Protein AF-A0A822B013-F1 (afdb_monomer_lite)

Secondary structure (DSSP, 8-state):
------------S-S-TTEEEEEEEE-SSEEEEEEEEEPPTT-S--EEEEEEEEETTT--EEEEEE--PPTTSHHHHHHHTTTTS--GGG--EEEE-TT-TTEEEEEEGGGTEEEEEEE-TTS--EEEEEEEE-SSSEEEEEEEEEEETTEEEEEEEEE-TTS--EEEEEEEEE----TT---SS-SEEEEEEEEEPPS--

Radius of gyration: 17.5 Å; chains: 1; bounding box: 55×43×48 Å

Foldseek 3Di:
DDDDDDDPDDPLDPPQPQWDWQEKDDDPFWIKTWTWGADDPPDLAGTKIKIFIATPVPRHTLEMDTDDDDRPPLLSVQNVQPNPDDALQRHKEKEQAPQHNQWMWIFHQSVQKIWIWGQDPVNRYTHTLDMEHDPDFGFWRNYKYAPHPFKIKIKGWGDDSNSPGTFFIKIFIAGRNDDRDTDHHGPDIPPPDTDGDPPPD

Structure (mmCIF, N/CA/C/O backbone):
data_AF-A0A822B013-F1
#
_entry.id   AF-A0A822B013-F1
#
loop_
_atom_site.group_PDB
_atom_site.id
_atom_site.type_symbol
_atom_site.label_atom_id
_atom_site.label_alt_id
_atom_site.label_comp_id
_atom_site.label_asym_id
_atom_site.label_entity_id
_atom_site.label_seq_id
_atom_site.pdbx_PDB_ins_code
_atom_site.Cartn_x
_atom_site.Cartn_y
_atom_site.Cartn_z
_atom_site.occupancy
_atom_site.B_iso_or_equiv
_atom_site.auth_seq_id
_atom_site.auth_comp_id
_atom_site.auth_asym_id
_atom_site.auth_atom_id
_atom_site.pdbx_PDB_model_num
ATOM 1 N N . GLY A 1 1 ? -35.163 1.657 -0.692 1.00 35.88 1 GLY A N 1
ATOM 2 C CA . GLY A 1 1 ? -34.131 2.424 -1.410 1.00 35.88 1 GLY A CA 1
ATOM 3 C C . GLY A 1 1 ? -33.333 3.196 -0.391 1.00 35.88 1 GLY A C 1
ATOM 4 O O . GLY A 1 1 ? -33.929 3.950 0.361 1.00 35.88 1 GLY A O 1
ATOM 5 N N . THR A 1 2 ? -32.035 2.944 -0.289 1.00 38.62 2 THR A N 1
ATOM 6 C CA . THR A 1 2 ? -31.136 3.677 0.609 1.00 38.62 2 THR A CA 1
ATOM 7 C C . THR A 1 2 ? -30.830 5.039 -0.004 1.00 38.62 2 THR A C 1
ATOM 9 O O . THR A 1 2 ? -30.257 5.126 -1.088 1.00 38.62 2 THR A O 1
ATOM 12 N N . THR A 1 3 ? -31.256 6.105 0.667 1.00 33.03 3 THR A N 1
ATOM 13 C CA . THR A 1 3 ? -30.995 7.487 0.261 1.00 33.03 3 THR A CA 1
ATOM 14 C C . THR A 1 3 ? -29.500 7.779 0.393 1.00 33.03 3 THR A C 1
ATOM 16 O O . THR A 1 3 ? -28.975 7.843 1.502 1.00 33.03 3 THR A O 1
ATOM 19 N N . LEU A 1 4 ? -28.808 7.946 -0.735 1.00 37.50 4 LEU A N 1
ATOM 20 C CA . LEU A 1 4 ? -27.453 8.498 -0.785 1.00 37.50 4 LEU A CA 1
ATOM 21 C C . LEU A 1 4 ? -27.530 9.993 -0.456 1.00 37.50 4 LEU A C 1
ATOM 23 O O . LEU A 1 4 ? -27.844 10.817 -1.311 1.00 37.50 4 LEU A O 1
ATOM 27 N N . THR A 1 5 ? -27.272 10.355 0.797 1.00 40.19 5 THR A N 1
ATOM 28 C CA . THR A 1 5 ? -27.092 11.751 1.202 1.00 40.19 5 THR A CA 1
ATOM 29 C C . THR A 1 5 ? -25.714 12.231 0.757 1.00 40.19 5 THR A C 1
ATOM 31 O O . THR A 1 5 ? -24.697 11.976 1.399 1.00 40.19 5 THR A O 1
ATOM 34 N N . THR A 1 6 ? -25.660 12.947 -0.365 1.00 43.59 6 THR A N 1
ATOM 35 C CA . THR A 1 6 ? -24.458 13.671 -0.794 1.00 43.59 6 THR A CA 1
ATOM 36 C C . THR A 1 6 ? -24.256 14.890 0.103 1.00 43.59 6 THR A C 1
ATOM 38 O O . THR A 1 6 ? -25.003 15.865 0.015 1.00 43.59 6 THR A O 1
ATOM 41 N N . LYS A 1 7 ? -23.251 14.848 0.983 1.00 44.28 7 LYS A N 1
ATOM 42 C CA . LYS A 1 7 ? -22.805 16.021 1.747 1.00 44.28 7 LYS A CA 1
ATOM 43 C C . LYS A 1 7 ? -22.192 17.022 0.757 1.00 44.28 7 LYS A C 1
ATOM 45 O O . LYS A 1 7 ? -21.312 16.637 -0.009 1.00 44.28 7 LYS A O 1
ATOM 50 N N . GLN A 1 8 ? -22.665 18.273 0.744 1.00 43.22 8 GLN A N 1
ATOM 51 C CA . GLN A 1 8 ? -22.068 19.336 -0.075 1.00 43.22 8 GLN A CA 1
ATOM 52 C C . GLN A 1 8 ? -20.556 19.399 0.185 1.00 43.22 8 GLN A C 1
ATOM 54 O O . GLN A 1 8 ? -20.115 19.514 1.330 1.00 43.22 8 GLN A O 1
ATOM 59 N N . SER A 1 9 ? -19.771 19.274 -0.884 1.00 47.56 9 SER A N 1
ATOM 60 C CA . SER A 1 9 ? -18.317 19.203 -0.832 1.00 47.56 9 SER A CA 1
ATOM 61 C C . SER A 1 9 ? -17.720 20.596 -0.639 1.00 47.56 9 SER A C 1
ATOM 63 O O . SER A 1 9 ? -17.428 21.295 -1.609 1.00 47.56 9 SER A O 1
ATOM 65 N N . SER A 1 10 ? -17.476 20.998 0.605 1.00 50.16 10 SER A N 1
ATOM 66 C CA . SER A 1 10 ? -16.268 21.781 0.848 1.00 50.16 10 SER A CA 1
ATOM 67 C C . SER A 1 10 ? -15.076 20.842 0.636 1.00 50.16 10 SER A C 1
ATOM 69 O O . SER A 1 10 ? -15.141 19.658 0.973 1.00 50.16 10 SER A O 1
ATOM 71 N N . ALA A 1 11 ? -14.008 21.316 -0.002 1.00 48.72 11 ALA A N 1
ATOM 72 C CA . ALA A 1 11 ? -12.791 20.531 -0.161 1.00 48.72 11 ALA A CA 1
ATOM 73 C C . ALA A 1 11 ? -12.155 20.310 1.225 1.00 48.72 11 ALA A C 1
ATOM 75 O O . ALA A 1 11 ? -11.371 21.126 1.692 1.00 48.72 11 ALA A O 1
ATOM 76 N N . ILE A 1 12 ? -12.518 19.214 1.898 1.00 52.69 12 ILE A N 1
ATOM 77 C CA . ILE A 1 12 ? -11.897 18.726 3.145 1.00 52.69 12 ILE A CA 1
ATOM 78 C C . ILE A 1 12 ? -10.771 17.743 2.776 1.00 52.69 12 ILE A C 1
ATOM 80 O O . ILE A 1 12 ? -10.606 16.679 3.359 1.00 52.69 12 ILE A O 1
ATOM 84 N N . TRP A 1 13 ? -10.040 18.045 1.706 1.00 57.66 13 TRP A N 1
ATOM 85 C CA . TRP A 1 13 ? -8.811 17.339 1.362 1.00 57.66 13 TRP A CA 1
ATOM 86 C C . TRP A 1 13 ? -7.651 18.087 2.019 1.00 57.66 13 TRP A C 1
ATOM 88 O O . TRP A 1 13 ? -7.785 19.295 2.241 1.00 57.66 13 TRP A O 1
ATOM 98 N N . PRO A 1 14 ? -6.509 17.447 2.345 1.00 54.88 14 PRO A N 1
ATOM 99 C CA . PRO A 1 14 ? -5.313 18.228 2.637 1.00 54.88 14 PRO A CA 1
ATOM 100 C C . PRO A 1 14 ? -5.166 19.278 1.527 1.00 54.88 14 PRO A C 1
ATOM 102 O O . PRO A 1 14 ? -5.301 18.935 0.352 1.00 54.88 14 PRO A O 1
ATOM 105 N N . ASN A 1 15 ? -4.961 20.548 1.901 1.00 55.94 15 ASN A N 1
ATOM 106 C CA . ASN A 1 15 ? -4.829 21.700 0.992 1.00 55.94 15 ASN A CA 1
ATOM 107 C C . ASN A 1 15 ? -3.512 21.638 0.195 1.00 55.94 15 ASN A C 1
ATOM 109 O O . ASN A 1 15 ? -2.754 22.598 0.089 1.00 55.94 15 ASN A O 1
ATOM 113 N N . ASN A 1 16 ? -3.183 20.449 -0.286 1.00 60.81 16 ASN A N 1
ATOM 114 C CA . ASN A 1 16 ? -2.023 20.165 -1.069 1.00 60.81 16 ASN A CA 1
ATOM 115 C C . ASN A 1 16 ? -2.508 19.888 -2.486 1.00 60.81 16 ASN A C 1
ATOM 117 O O . ASN A 1 16 ? -2.762 18.744 -2.856 1.00 60.81 16 ASN A O 1
ATOM 121 N N . SER A 1 17 ? -2.622 20.956 -3.276 1.00 66.19 17 SER A N 1
ATOM 122 C CA . SER A 1 17 ? -2.932 20.894 -4.710 1.00 66.19 17 SER A CA 1
ATOM 123 C C . SER A 1 17 ? -1.950 20.031 -5.511 1.00 66.19 17 SER A C 1
ATOM 125 O O . SER A 1 17 ? -2.185 19.779 -6.687 1.00 66.19 17 SER A O 1
ATOM 127 N N . THR A 1 18 ? -0.867 19.566 -4.882 1.00 79.06 18 THR A N 1
ATOM 128 C CA . THR A 1 18 ? 0.150 18.705 -5.485 1.00 79.06 18 THR A CA 1
ATOM 129 C C . THR A 1 18 ? 0.042 17.234 -5.065 1.00 79.06 18 THR A C 1
ATOM 131 O O . THR A 1 18 ? 0.881 16.435 -5.473 1.00 79.06 18 THR A O 1
ATOM 134 N N . PHE A 1 19 ? -0.960 16.837 -4.263 1.00 85.75 19 PHE A N 1
ATOM 135 C CA . PHE A 1 19 ? -1.190 15.425 -3.930 1.00 85.75 19 PHE A CA 1
ATOM 136 C C . PHE A 1 19 ? -2.087 14.727 -4.958 1.00 85.75 19 PHE A C 1
ATOM 138 O O . PHE A 1 19 ? -3.222 15.134 -5.199 1.00 85.75 19 PHE A O 1
ATOM 145 N N . TYR A 1 20 ? -1.604 13.605 -5.485 1.00 86.75 20 TYR A N 1
ATOM 146 C CA . TYR A 1 20 ? -2.309 12.762 -6.442 1.00 86.75 20 TYR A CA 1
ATOM 147 C C . TYR A 1 20 ? -2.702 11.431 -5.777 1.00 86.75 20 TYR A C 1
ATOM 149 O O . TYR A 1 20 ? -1.835 10.571 -5.569 1.00 86.75 20 TYR A O 1
ATOM 157 N N . PRO A 1 21 ? -3.989 11.222 -5.430 1.00 89.75 21 PRO A N 1
ATOM 158 C CA . PRO A 1 21 ? -4.444 9.968 -4.836 1.00 89.75 21 PRO A CA 1
ATOM 159 C C . PRO A 1 21 ? -4.350 8.820 -5.847 1.00 89.75 21 PRO A C 1
ATOM 161 O O . PRO A 1 21 ? -4.759 8.950 -7.001 1.00 89.75 21 PRO A O 1
ATOM 164 N N . CYS A 1 22 ? -3.822 7.681 -5.401 1.00 91.25 22 CYS A N 1
ATOM 165 C CA . CYS A 1 22 ? -3.573 6.511 -6.247 1.00 91.25 22 CYS A CA 1
ATOM 166 C C . CYS A 1 22 ? -4.337 5.267 -5.785 1.00 91.25 22 CYS A C 1
ATOM 168 O O . CYS A 1 22 ? -4.724 4.453 -6.619 1.00 91.25 22 CYS A O 1
ATOM 170 N N . ALA A 1 23 ? -4.557 5.117 -4.479 1.00 95.19 23 ALA A N 1
ATOM 171 C CA . ALA A 1 23 ? -5.327 4.027 -3.894 1.00 95.19 23 ALA A CA 1
ATOM 172 C C . ALA A 1 23 ? -5.944 4.455 -2.562 1.00 95.19 23 ALA A C 1
ATOM 174 O O . ALA A 1 23 ? -5.403 5.315 -1.865 1.00 95.19 23 ALA A O 1
ATOM 175 N N . ALA A 1 24 ? -7.060 3.832 -2.197 1.00 96.69 24 ALA A N 1
ATOM 176 C CA . ALA A 1 24 ? -7.674 4.015 -0.894 1.00 96.69 24 ALA A CA 1
ATOM 177 C C . ALA A 1 24 ? -8.362 2.729 -0.433 1.00 96.69 24 ALA A C 1
ATOM 179 O O . ALA A 1 24 ? -8.823 1.940 -1.257 1.00 96.69 24 ALA A O 1
ATOM 180 N N . ASP A 1 25 ? -8.443 2.546 0.880 1.00 98.00 25 ASP A N 1
ATOM 181 C CA . ASP A 1 25 ? -9.292 1.538 1.513 1.00 98.00 25 ASP A CA 1
ATOM 182 C C . ASP A 1 25 ? -9.892 2.139 2.785 1.00 98.00 25 ASP A C 1
ATOM 184 O O . ASP A 1 25 ? -9.251 2.957 3.454 1.00 98.00 25 ASP A O 1
ATOM 188 N N . ALA A 1 26 ? -11.121 1.755 3.109 1.00 95.44 26 ALA A N 1
ATOM 189 C CA . ALA A 1 26 ? -11.865 2.321 4.227 1.00 95.44 26 ALA A CA 1
ATOM 190 C C . ALA A 1 26 ? -12.303 1.226 5.199 1.00 95.44 26 ALA A C 1
ATOM 192 O O . ALA A 1 26 ? -12.825 0.187 4.799 1.00 95.44 26 ALA A O 1
ATOM 193 N N . SER A 1 27 ? -12.106 1.482 6.490 1.00 92.62 27 SER A N 1
ATOM 194 C CA . SER A 1 27 ? -12.775 0.755 7.565 1.00 92.62 27 SER A CA 1
ATOM 195 C C . SER A 1 27 ? -14.064 1.483 7.955 1.00 92.62 27 SER A C 1
ATOM 197 O O . SER A 1 27 ? -14.430 2.505 7.374 1.00 92.62 27 SER A O 1
ATOM 199 N N . THR A 1 28 ? -14.748 0.996 8.986 1.00 90.06 28 THR A N 1
ATOM 200 C CA . THR A 1 28 ? -15.877 1.712 9.593 1.00 90.06 28 THR A CA 1
ATOM 201 C C . THR A 1 28 ? -15.463 3.050 10.207 1.00 90.06 28 THR A C 1
ATOM 203 O O . THR A 1 28 ? -16.266 3.977 10.256 1.00 90.06 28 THR A O 1
ATOM 206 N N . THR A 1 29 ? -14.215 3.172 10.664 1.00 91.00 29 THR A N 1
ATOM 207 C CA . THR A 1 29 ? -13.784 4.270 11.544 1.00 91.00 29 THR A CA 1
ATOM 208 C C . THR A 1 29 ? -12.857 5.258 10.843 1.00 91.00 29 THR A C 1
ATOM 210 O O . THR A 1 29 ? -12.923 6.464 11.080 1.00 91.00 29 THR A O 1
ATOM 213 N N . PHE A 1 30 ? -12.005 4.762 9.951 1.00 93.06 30 PHE A N 1
ATOM 214 C CA . PHE A 1 30 ? -11.002 5.558 9.256 1.00 93.06 30 PHE A CA 1
ATOM 215 C C . PHE A 1 30 ? -10.828 5.103 7.806 1.00 93.06 30 PHE A C 1
ATOM 217 O O . PHE A 1 30 ? -11.188 3.986 7.435 1.00 93.06 30 PHE A O 1
ATOM 224 N N . THR A 1 31 ? -10.217 5.962 7.003 1.00 95.00 31 THR A N 1
ATOM 225 C CA . THR A 1 31 ? -9.830 5.702 5.619 1.00 95.00 31 THR A CA 1
ATOM 226 C C . THR A 1 31 ? -8.328 5.885 5.479 1.00 95.00 31 THR A C 1
ATOM 228 O O . THR A 1 31 ? -7.751 6.823 6.031 1.00 95.00 31 THR A O 1
ATOM 231 N N . ILE A 1 32 ? -7.694 4.990 4.729 1.00 96.69 32 ILE A N 1
ATOM 232 C CA . ILE A 1 32 ? -6.308 5.133 4.298 1.00 96.69 32 ILE A CA 1
ATOM 233 C C . ILE A 1 32 ? -6.314 5.571 2.846 1.00 96.69 32 ILE A C 1
ATOM 235 O O . ILE A 1 32 ? -6.928 4.912 2.010 1.00 96.69 32 ILE A O 1
ATOM 239 N N . VAL A 1 33 ? -5.601 6.651 2.541 1.00 95.75 33 VAL A N 1
ATOM 240 C CA . VAL A 1 33 ? -5.385 7.120 1.169 1.00 95.75 33 VAL A CA 1
ATOM 241 C C . VAL A 1 33 ? -3.891 7.126 0.892 1.00 95.75 33 VAL A C 1
ATOM 243 O O . VAL A 1 33 ? -3.141 7.828 1.564 1.00 95.75 33 VAL A O 1
ATOM 246 N N . ALA A 1 34 ? -3.456 6.363 -0.106 1.00 95.06 34 ALA A N 1
ATOM 247 C CA . ALA A 1 34 ? -2.086 6.372 -0.600 1.00 95.06 34 ALA A CA 1
ATOM 248 C C . ALA A 1 34 ? -2.014 7.084 -1.950 1.00 95.06 34 ALA A C 1
ATOM 250 O O . ALA A 1 34 ? -2.862 6.911 -2.830 1.00 95.06 34 ALA A O 1
ATOM 251 N N . GLY A 1 35 ? -0.976 7.883 -2.119 1.00 91.81 35 GLY A N 1
ATOM 252 C CA . GLY A 1 35 ? -0.720 8.639 -3.331 1.00 91.81 35 GLY A CA 1
ATOM 253 C C . GLY A 1 35 ? 0.685 9.205 -3.308 1.00 91.81 35 GLY A C 1
ATOM 254 O O . GLY A 1 35 ? 1.546 8.734 -2.563 1.00 91.81 35 GLY A O 1
ATOM 255 N N . TYR A 1 36 ? 0.931 10.215 -4.126 1.00 87.62 36 TYR A N 1
ATOM 256 C CA . TYR A 1 36 ? 2.204 10.920 -4.113 1.00 87.62 36 TYR A CA 1
ATOM 257 C C . TYR A 1 36 ? 1.992 12.425 -4.166 1.00 87.62 36 TYR A C 1
ATOM 259 O O . TYR A 1 36 ? 1.050 12.916 -4.782 1.00 87.62 36 TYR A O 1
ATOM 267 N N . VAL A 1 37 ? 2.892 13.148 -3.515 1.00 86.19 37 VAL A N 1
ATOM 268 C CA . VAL A 1 37 ? 3.042 14.591 -3.657 1.00 86.19 37 VAL A CA 1
ATOM 269 C C . VAL A 1 37 ? 4.017 14.852 -4.798 1.00 86.19 37 VAL A C 1
ATOM 271 O O . VAL A 1 37 ? 5.139 14.336 -4.795 1.00 86.19 37 VAL A O 1
ATOM 274 N N . GLU A 1 38 ? 3.589 15.626 -5.786 1.00 80.19 38 GLU A N 1
ATOM 275 C CA . GLU A 1 38 ? 4.441 16.041 -6.894 1.00 80.19 38 GLU A CA 1
ATOM 276 C C . GLU A 1 38 ? 5.498 17.042 -6.411 1.00 80.19 38 GLU A C 1
ATOM 278 O O . GLU A 1 38 ? 5.208 18.071 -5.802 1.00 80.19 38 GLU A O 1
ATOM 283 N N . GLY A 1 39 ? 6.761 16.708 -6.662 1.00 74.75 39 GLY A N 1
ATOM 284 C CA . GLY A 1 39 ? 7.895 17.580 -6.400 1.00 74.75 39 GLY A CA 1
ATOM 285 C C . GLY A 1 39 ? 8.000 18.688 -7.445 1.00 74.75 39 GLY A C 1
ATOM 286 O O . GLY A 1 39 ? 7.482 18.586 -8.553 1.00 74.75 39 GLY A O 1
ATOM 287 N N . SER A 1 40 ? 8.738 19.750 -7.120 1.00 73.06 40 SER A N 1
ATOM 288 C CA . SER A 1 40 ? 8.928 20.870 -8.046 1.00 73.06 40 SER A CA 1
ATOM 289 C C . SER A 1 40 ? 9.547 20.442 -9.385 1.00 73.06 40 SER A C 1
ATOM 291 O O . SER A 1 40 ? 10.260 19.439 -9.484 1.00 73.06 40 SER A O 1
ATOM 293 N N . VAL A 1 41 ? 9.362 21.271 -10.421 1.00 66.56 41 VAL A N 1
ATOM 294 C CA . VAL A 1 41 ? 9.842 21.010 -11.792 1.00 66.56 41 VAL A CA 1
ATOM 295 C C . VAL A 1 41 ? 11.362 20.765 -11.872 1.00 66.56 41 VAL A C 1
ATOM 297 O O . VAL A 1 41 ? 11.835 20.181 -12.844 1.00 66.56 41 VAL A O 1
ATOM 300 N N . ARG A 1 42 ? 12.147 21.153 -10.862 1.00 65.81 42 ARG A N 1
ATOM 301 C CA . ARG A 1 42 ? 13.605 20.937 -10.809 1.00 65.81 42 ARG A CA 1
ATOM 302 C C . ARG A 1 42 ? 14.045 19.943 -9.728 1.00 65.81 42 ARG A C 1
ATOM 304 O O . ARG A 1 42 ? 15.244 19.752 -9.537 1.00 65.81 42 ARG A O 1
ATOM 311 N N . SER A 1 43 ? 13.106 19.309 -9.027 1.00 69.62 43 SER A N 1
ATOM 312 C CA . SER A 1 43 ? 13.419 18.307 -8.011 1.00 69.62 43 SER A CA 1
ATOM 313 C C . SER A 1 43 ? 13.935 17.015 -8.649 1.00 69.62 43 SER A C 1
ATOM 315 O O . SER A 1 43 ? 13.396 16.536 -9.649 1.00 69.62 43 SER A O 1
ATOM 317 N N . ARG A 1 44 ? 14.965 16.416 -8.039 1.00 66.69 44 ARG A N 1
ATOM 318 C CA . ARG A 1 44 ? 15.445 15.068 -8.399 1.00 66.69 44 ARG A CA 1
ATOM 319 C C . ARG A 1 44 ? 14.501 13.960 -7.922 1.00 66.69 44 ARG A C 1
ATOM 321 O O . ARG A 1 44 ? 14.560 12.860 -8.455 1.00 66.69 44 ARG A O 1
ATOM 328 N N . VAL A 1 45 ? 13.630 14.261 -6.958 1.00 70.00 45 VAL A N 1
ATOM 329 C CA . VAL A 1 45 ? 12.523 13.405 -6.512 1.00 70.00 45 VAL A CA 1
ATOM 330 C C . VAL A 1 45 ? 11.231 14.102 -6.924 1.00 70.00 45 VAL A C 1
ATOM 332 O O . VAL A 1 45 ? 10.843 15.099 -6.312 1.00 70.00 45 VAL A O 1
ATOM 335 N N . ARG A 1 46 ? 10.602 13.644 -8.010 1.00 73.56 46 ARG A N 1
ATOM 336 C CA . ARG A 1 46 ? 9.385 14.288 -8.545 1.00 73.56 46 ARG A CA 1
ATOM 337 C C . ARG A 1 46 ? 8.089 13.710 -7.994 1.00 73.56 46 ARG A C 1
ATOM 339 O O . ARG A 1 46 ? 7.053 14.336 -8.148 1.00 73.56 46 ARG A O 1
ATOM 346 N N . ALA A 1 47 ? 8.141 12.549 -7.356 1.00 79.31 47 ALA A N 1
ATOM 347 C CA . ALA A 1 47 ? 6.994 11.947 -6.700 1.00 79.31 47 ALA A CA 1
ATOM 348 C C . ALA A 1 47 ? 7.429 11.477 -5.316 1.00 79.31 47 ALA A C 1
ATOM 350 O O . ALA A 1 47 ? 8.248 10.565 -5.195 1.00 79.31 47 ALA A O 1
ATOM 351 N N . THR A 1 48 ? 6.897 12.126 -4.287 1.00 85.44 48 THR A N 1
ATOM 352 C CA . THR A 1 48 ? 7.093 11.745 -2.889 1.00 85.44 48 THR A CA 1
ATOM 353 C C . THR A 1 48 ? 5.895 10.903 -2.468 1.00 85.44 48 THR A C 1
ATOM 355 O O . THR A 1 48 ? 4.812 11.464 -2.310 1.00 85.44 48 THR A O 1
ATOM 358 N N . PRO A 1 49 ? 6.032 9.575 -2.325 1.00 88.44 49 PRO A N 1
ATOM 359 C CA . PRO A 1 49 ? 4.969 8.737 -1.791 1.00 88.44 49 PRO A CA 1
ATOM 360 C C . PRO A 1 49 ? 4.470 9.261 -0.455 1.00 88.44 49 PRO A C 1
ATOM 362 O O . PRO A 1 49 ? 5.268 9.545 0.440 1.00 88.44 49 PRO A O 1
ATOM 365 N N . THR A 1 50 ? 3.153 9.325 -0.316 1.00 91.06 50 THR A N 1
ATOM 366 C CA . THR A 1 50 ? 2.482 9.833 0.873 1.00 91.06 50 THR A CA 1
ATOM 367 C C . THR A 1 50 ? 1.253 8.983 1.176 1.00 91.06 50 THR A C 1
ATOM 369 O O . THR A 1 50 ? 0.487 8.623 0.281 1.00 91.06 50 THR A O 1
ATOM 372 N N . VAL A 1 51 ? 1.072 8.658 2.453 1.00 94.94 51 VAL A N 1
ATOM 373 C CA . VAL A 1 51 ? -0.072 7.914 2.980 1.00 94.94 51 VAL A CA 1
ATOM 374 C C . VAL A 1 51 ? -0.747 8.762 4.048 1.00 94.94 51 VAL A C 1
ATOM 376 O O . VAL A 1 51 ? -0.101 9.194 5.003 1.00 94.94 51 VAL A O 1
ATOM 379 N N . TYR A 1 52 ? -2.046 8.981 3.889 1.00 94.56 52 TYR A N 1
ATOM 380 C CA . TYR A 1 52 ? -2.892 9.681 4.844 1.00 94.56 52 TYR A CA 1
ATOM 381 C C . TYR A 1 52 ? -3.781 8.696 5.595 1.00 94.56 52 TYR A C 1
ATOM 383 O O . TYR A 1 52 ? -4.402 7.823 4.988 1.00 94.56 52 TYR A O 1
ATOM 391 N N . LEU A 1 53 ? -3.873 8.889 6.908 1.00 94.81 53 LEU A N 1
ATOM 392 C CA . LEU A 1 53 ? -4.906 8.320 7.765 1.00 94.81 53 LEU A CA 1
ATOM 393 C C . LEU A 1 53 ? -5.966 9.392 8.008 1.00 94.81 53 LEU A C 1
ATOM 395 O O . LEU A 1 53 ? -5.650 10.467 8.519 1.00 94.81 53 LEU A O 1
ATOM 399 N N . ILE A 1 54 ? -7.208 9.097 7.647 1.00 92.25 54 ILE A N 1
ATOM 400 C CA . ILE A 1 54 ? -8.326 10.040 7.678 1.00 92.25 54 ILE A CA 1
ATOM 401 C C . ILE A 1 54 ? -9.424 9.481 8.573 1.00 92.25 54 ILE A C 1
ATOM 403 O O . ILE A 1 54 ? -9.798 8.320 8.442 1.00 92.25 54 ILE A O 1
ATOM 407 N N . TRP A 1 55 ? -9.970 10.300 9.462 1.00 90.56 55 TRP A N 1
ATOM 408 C CA . TRP A 1 55 ? -11.108 9.915 10.287 1.00 90.56 55 TRP A CA 1
ATOM 409 C C . TRP A 1 55 ? -12.420 10.017 9.509 1.00 90.56 55 TRP A C 1
ATOM 411 O O . TRP A 1 55 ? -12.718 11.064 8.936 1.00 90.56 55 TRP A O 1
ATOM 421 N N . ASN A 1 56 ? -13.249 8.973 9.509 1.00 89.81 56 ASN A N 1
ATOM 422 C CA . ASN A 1 56 ? -14.427 8.943 8.633 1.00 89.81 56 ASN A CA 1
ATOM 423 C C . ASN A 1 56 ? -15.551 9.888 9.077 1.00 89.81 56 ASN A C 1
ATOM 425 O O . ASN A 1 56 ? -16.317 10.350 8.234 1.00 89.81 56 ASN A O 1
ATOM 429 N N . SER A 1 57 ? -15.675 10.196 10.376 1.00 88.56 57 S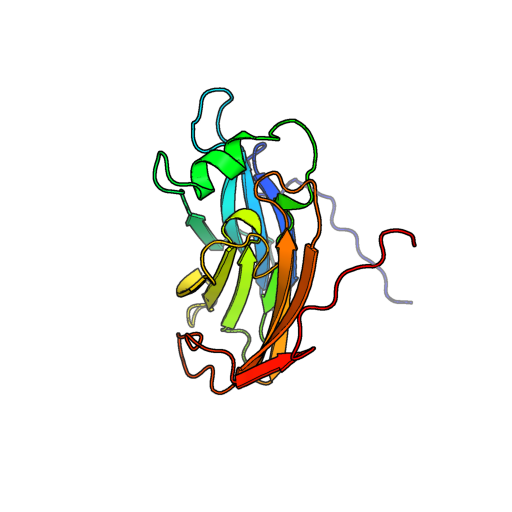ER A N 1
ATOM 430 C CA . SER A 1 57 ? -16.826 10.975 10.863 1.00 88.56 57 SER A CA 1
ATOM 431 C C . SER A 1 57 ? -16.788 12.448 10.442 1.00 88.56 57 SER A C 1
ATOM 433 O O . SER A 1 57 ? -17.835 13.071 10.260 1.00 88.56 57 SER A O 1
ATOM 435 N N . ASN A 1 58 ? -15.591 13.012 10.271 1.00 85.69 58 ASN A N 1
ATOM 436 C CA . ASN A 1 58 ? -15.386 14.421 9.931 1.00 85.69 58 ASN A CA 1
ATOM 437 C C . ASN A 1 58 ? -14.391 14.647 8.783 1.00 85.69 58 ASN A C 1
ATOM 439 O O . ASN A 1 58 ? -14.187 15.796 8.402 1.00 85.69 58 ASN A O 1
ATOM 443 N N . LEU A 1 59 ? -13.830 13.576 8.210 1.00 86.31 59 LEU A N 1
ATOM 444 C CA . LEU A 1 59 ? -12.834 13.609 7.135 1.00 86.31 59 LEU A CA 1
ATOM 445 C C . LEU A 1 59 ? -11.541 14.349 7.517 1.00 86.31 59 LEU A C 1
ATOM 447 O O . LEU A 1 59 ? -10.829 14.859 6.656 1.00 86.31 59 LEU A O 1
ATOM 451 N N . THR A 1 60 ? -11.206 14.392 8.808 1.00 86.62 60 THR A N 1
ATOM 452 C CA . THR A 1 60 ? -9.966 15.013 9.286 1.00 86.62 60 THR A CA 1
ATOM 453 C C . THR A 1 60 ? -8.771 14.096 9.045 1.00 86.62 60 THR A C 1
ATOM 455 O O . THR A 1 60 ? -8.803 12.918 9.402 1.00 86.62 60 THR A O 1
ATOM 458 N N . VAL A 1 61 ? -7.682 14.644 8.498 1.00 89.81 61 VAL A N 1
ATOM 459 C CA . VAL A 1 61 ? -6.388 13.951 8.431 1.00 89.81 61 VAL A CA 1
ATOM 460 C C . VAL A 1 61 ? -5.821 13.830 9.845 1.00 89.81 61 VAL A C 1
ATOM 462 O O . VAL A 1 61 ? -5.510 14.832 10.483 1.00 89.81 61 VAL A O 1
ATOM 465 N N . LEU A 1 62 ? -5.685 12.600 10.331 1.00 90.56 62 LEU A N 1
ATOM 466 C CA . LEU A 1 62 ? -5.151 12.294 11.659 1.00 90.56 62 LEU A CA 1
ATOM 467 C C . LEU A 1 62 ? -3.641 12.087 11.639 1.00 90.56 62 LEU A C 1
ATOM 469 O O . LEU A 1 62 ? -2.937 12.472 12.567 1.00 90.56 62 LEU A O 1
ATOM 473 N N . SER A 1 63 ? -3.136 11.464 10.576 1.00 93.00 63 SER A N 1
ATOM 474 C CA . SER A 1 63 ? -1.720 11.154 10.445 1.00 93.00 63 SER A CA 1
ATOM 475 C C . SER A 1 63 ? -1.299 11.148 8.986 1.00 93.00 63 SER A C 1
ATOM 477 O O . SER A 1 63 ? -2.100 10.887 8.087 1.00 93.00 63 SER A O 1
ATOM 479 N N . THR A 1 64 ? -0.027 11.456 8.758 1.00 92.38 64 THR A N 1
ATOM 480 C CA . THR A 1 64 ? 0.595 11.448 7.437 1.00 92.38 64 THR A CA 1
ATOM 481 C C . THR A 1 64 ? 1.933 10.743 7.538 1.00 92.38 64 THR A C 1
ATOM 483 O O . THR A 1 64 ? 2.741 11.061 8.408 1.00 92.38 64 THR A O 1
ATOM 486 N N . TRP A 1 65 ? 2.191 9.835 6.610 1.00 93.62 65 TRP A N 1
ATOM 487 C CA . TRP A 1 65 ? 3.512 9.272 6.383 1.00 93.62 65 TRP A CA 1
ATOM 488 C C . TRP A 1 65 ? 3.975 9.644 4.981 1.00 93.62 65 TRP A C 1
ATOM 490 O O . TRP A 1 65 ? 3.181 9.609 4.046 1.00 93.62 65 TRP A O 1
ATOM 500 N N . SER A 1 66 ? 5.245 10.008 4.823 1.00 90.62 66 SER A N 1
ATOM 501 C CA . SER A 1 66 ? 5.843 10.255 3.510 1.00 90.62 66 SER A CA 1
ATOM 502 C C . SER A 1 66 ? 7.208 9.594 3.405 1.00 90.62 66 SER A C 1
ATOM 504 O O . SER A 1 66 ? 7.934 9.503 4.395 1.00 90.62 66 SER A O 1
ATOM 506 N N . TYR A 1 67 ? 7.572 9.177 2.197 1.00 85.25 67 TYR A N 1
ATOM 507 C CA . TYR A 1 67 ? 8.880 8.606 1.900 1.00 85.25 67 TYR A CA 1
ATOM 508 C C . TYR A 1 67 ? 9.590 9.412 0.825 1.00 85.25 67 TYR A C 1
ATOM 510 O O . TYR A 1 67 ? 9.059 9.631 -0.260 1.00 85.25 67 TYR A O 1
ATOM 518 N N . SER A 1 68 ? 10.821 9.815 1.127 1.00 81.06 68 SER A N 1
ATOM 519 C CA . SER A 1 68 ? 11.705 10.467 0.170 1.00 81.06 68 SER A CA 1
ATOM 520 C C . SER A 1 68 ? 12.787 9.485 -0.255 1.00 81.06 68 SER A C 1
ATOM 522 O O . SER A 1 68 ? 13.551 8.990 0.577 1.00 81.06 68 SER A O 1
ATOM 524 N N . ALA A 1 69 ? 12.841 9.183 -1.551 1.00 74.19 69 ALA A N 1
ATOM 525 C CA . ALA A 1 69 ? 13.894 8.344 -2.101 1.00 74.19 69 ALA A CA 1
ATOM 526 C C . ALA A 1 69 ? 15.258 9.031 -1.938 1.00 74.19 69 ALA A C 1
ATOM 528 O O . ALA A 1 69 ? 15.396 10.233 -2.165 1.00 74.19 69 ALA A O 1
ATOM 529 N N . THR A 1 70 ? 16.295 8.261 -1.600 1.00 77.06 70 THR A N 1
ATOM 530 C CA . THR A 1 70 ? 17.663 8.786 -1.520 1.00 77.06 70 THR A CA 1
ATOM 531 C C . THR A 1 70 ? 18.090 9.352 -2.874 1.00 77.06 70 THR A C 1
ATOM 533 O O . THR A 1 70 ? 17.893 8.713 -3.913 1.00 77.06 70 THR A O 1
ATOM 536 N N . ASN A 1 71 ? 18.706 10.536 -2.875 1.00 71.88 71 ASN A N 1
ATOM 537 C CA . ASN A 1 71 ? 19.200 11.163 -4.099 1.00 71.88 71 ASN A CA 1
ATOM 538 C C . ASN A 1 71 ? 20.120 10.216 -4.883 1.00 71.88 71 ASN A C 1
ATOM 540 O O . ASN A 1 71 ? 20.988 9.560 -4.314 1.00 71.88 71 ASN A O 1
ATOM 544 N N . ASN A 1 72 ? 19.944 10.182 -6.206 1.00 72.12 72 ASN A N 1
ATOM 545 C CA . ASN A 1 72 ? 20.690 9.351 -7.160 1.00 72.12 72 ASN A CA 1
ATOM 546 C C . ASN A 1 72 ? 20.442 7.835 -7.077 1.00 72.12 72 ASN A C 1
ATOM 548 O O . ASN A 1 72 ? 20.986 7.107 -7.910 1.00 72.12 72 ASN A O 1
ATOM 552 N N . SER A 1 73 ? 19.591 7.365 -6.159 1.00 75.75 73 SER A N 1
ATOM 553 C CA . SER A 1 73 ? 19.077 5.991 -6.179 1.00 75.75 73 SER A CA 1
ATOM 554 C C . SER A 1 73 ? 18.297 5.713 -7.469 1.00 75.75 73 SER A C 1
ATOM 556 O O . SER A 1 73 ? 17.772 6.638 -8.102 1.00 75.75 73 SER A O 1
ATOM 558 N N . TRP A 1 74 ? 18.183 4.447 -7.870 1.00 73.69 74 TRP A N 1
ATOM 559 C CA . TRP A 1 74 ? 17.365 4.090 -9.033 1.00 73.69 74 TRP A CA 1
ATOM 560 C C . TRP A 1 74 ? 15.898 4.507 -8.830 1.00 73.69 74 TRP A C 1
ATOM 562 O O . TRP A 1 74 ? 15.285 5.006 -9.770 1.00 73.69 74 TRP A O 1
ATOM 572 N N . GLN A 1 75 ? 15.379 4.444 -7.597 1.00 72.50 75 GLN A N 1
ATOM 573 C CA . GLN A 1 75 ? 14.043 4.926 -7.235 1.00 72.50 75 GLN A CA 1
ATOM 574 C C . GLN A 1 75 ? 13.880 6.417 -7.545 1.00 72.50 75 GLN A C 1
ATOM 576 O O . GLN A 1 75 ? 12.894 6.813 -8.165 1.00 72.50 75 GLN A O 1
ATOM 581 N N . SER A 1 76 ? 14.866 7.251 -7.186 1.00 69.94 76 SER A N 1
ATOM 582 C CA . SER A 1 76 ? 14.814 8.688 -7.497 1.00 69.94 76 SER A CA 1
ATOM 583 C C . SER A 1 76 ? 14.741 8.943 -9.011 1.00 69.94 76 SER A C 1
ATOM 585 O O . SER A 1 76 ? 13.931 9.750 -9.466 1.00 69.94 76 SER A O 1
ATOM 587 N N . ARG A 1 77 ? 15.485 8.171 -9.817 1.00 71.06 77 ARG A N 1
ATOM 588 C CA . ARG A 1 77 ? 15.466 8.265 -11.289 1.00 71.06 77 ARG A CA 1
ATOM 589 C C . ARG A 1 77 ? 14.135 7.826 -11.904 1.00 71.06 77 ARG A C 1
ATOM 591 O O . ARG A 1 77 ? 13.708 8.427 -12.885 1.00 71.06 77 ARG A O 1
ATOM 598 N N . LEU A 1 78 ? 13.456 6.830 -11.332 1.00 68.75 78 LEU A N 1
ATOM 599 C CA . LEU A 1 78 ? 12.139 6.400 -11.818 1.00 68.75 78 LEU A CA 1
ATOM 600 C C . LEU A 1 78 ? 11.089 7.495 -11.666 1.00 68.75 78 LEU A C 1
ATOM 602 O O . LEU A 1 78 ? 10.358 7.769 -12.618 1.00 68.75 78 LEU A O 1
ATOM 606 N N . THR A 1 79 ? 11.075 8.175 -10.515 1.00 64.94 79 THR A N 1
ATOM 607 C CA . THR A 1 79 ? 10.162 9.308 -10.291 1.00 64.94 79 THR A CA 1
ATOM 608 C C . THR A 1 79 ? 10.398 10.449 -11.283 1.00 64.94 79 THR A C 1
ATOM 610 O O . THR A 1 79 ? 9.478 11.188 -11.606 1.00 64.94 79 THR A O 1
ATOM 613 N N . TYR A 1 80 ? 11.612 10.575 -11.826 1.00 61.81 80 TYR A N 1
ATOM 614 C CA . TYR A 1 80 ? 11.971 11.638 -12.762 1.00 61.81 80 TYR A CA 1
ATOM 615 C C . TYR A 1 80 ? 11.419 11.433 -14.186 1.00 61.81 80 TYR A C 1
ATOM 617 O O . TYR A 1 80 ? 11.196 12.411 -14.895 1.00 61.81 80 TYR A O 1
ATOM 625 N N . SER A 1 81 ? 11.210 10.185 -14.615 1.00 57.91 81 SER A N 1
ATOM 626 C CA . SER A 1 81 ? 11.113 9.828 -16.042 1.00 57.91 81 SER A CA 1
ATOM 627 C C . SER A 1 81 ? 9.810 10.207 -16.765 1.00 57.91 81 SER A C 1
ATOM 629 O O . SER A 1 81 ? 9.850 10.343 -17.981 1.00 57.91 81 SER A O 1
ATOM 631 N N . ASN A 1 82 ? 8.684 10.427 -16.067 1.00 56.06 82 ASN A N 1
ATOM 632 C CA . ASN A 1 82 ? 7.356 10.556 -16.702 1.00 56.06 82 ASN A CA 1
ATOM 633 C C . ASN A 1 82 ? 6.428 11.595 -16.028 1.00 56.06 82 ASN A C 1
ATOM 635 O O . ASN A 1 82 ? 5.237 11.344 -15.863 1.00 56.06 82 ASN A O 1
ATOM 639 N N . SER A 1 83 ? 6.938 12.756 -15.598 1.00 52.41 83 SER A N 1
ATOM 640 C CA . SER A 1 83 ? 6.174 13.709 -14.759 1.00 52.41 83 SER A CA 1
ATOM 641 C C . SER A 1 83 ? 4.900 14.296 -15.382 1.00 52.41 83 SER A C 1
ATOM 643 O O . SER A 1 83 ? 4.097 14.862 -14.656 1.00 52.41 83 SER A O 1
ATOM 645 N N . ASN A 1 84 ? 4.685 14.158 -16.696 1.00 52.09 84 ASN A N 1
ATOM 646 C CA . ASN A 1 84 ? 3.591 14.848 -17.393 1.00 52.09 84 ASN A CA 1
ATOM 647 C C . ASN A 1 84 ? 2.505 13.906 -17.940 1.00 52.09 84 ASN A C 1
ATOM 649 O O . ASN A 1 84 ? 1.591 14.360 -18.624 1.00 52.09 84 ASN A O 1
ATOM 653 N N . THR A 1 85 ? 2.585 12.598 -17.672 1.00 56.81 85 THR A N 1
ATOM 654 C CA . THR A 1 85 ? 1.547 11.635 -18.070 1.00 56.81 85 THR A CA 1
ATOM 655 C C . THR A 1 85 ? 1.250 10.673 -16.926 1.00 56.81 85 THR A C 1
ATOM 657 O O . THR A 1 85 ? 2.151 10.225 -16.216 1.00 56.81 85 THR A O 1
ATOM 660 N N . ARG A 1 86 ? -0.035 10.353 -16.725 1.00 58.22 86 ARG A N 1
ATOM 661 C CA . ARG A 1 86 ? -0.469 9.350 -15.746 1.00 58.22 86 ARG A CA 1
ATOM 662 C C . ARG A 1 86 ? 0.085 7.985 -16.165 1.00 58.22 86 ARG A C 1
ATOM 664 O O . ARG A 1 86 ? -0.517 7.289 -16.974 1.00 58.22 86 ARG A O 1
ATOM 671 N N . SER A 1 87 ? 1.251 7.628 -15.636 1.00 68.38 87 SER A N 1
ATOM 672 C CA . SER A 1 87 ? 1.919 6.359 -15.918 1.00 68.38 87 SER A CA 1
ATOM 673 C C . SER A 1 87 ? 1.484 5.289 -14.920 1.00 68.38 87 SER A C 1
ATOM 675 O O . SER A 1 87 ? 1.344 5.554 -13.722 1.00 68.38 87 SER A O 1
ATOM 677 N N . GLY A 1 88 ? 1.336 4.054 -15.409 1.00 67.88 88 GLY A N 1
ATOM 678 C CA . GLY A 1 88 ? 1.093 2.876 -14.574 1.00 67.88 88 GLY A CA 1
ATOM 679 C C . GLY A 1 88 ? 2.157 2.672 -13.488 1.00 67.88 88 GLY A C 1
ATOM 680 O O . GLY A 1 88 ? 1.901 1.979 -12.514 1.00 67.88 88 GLY A O 1
ATOM 681 N N . GLN A 1 89 ? 3.319 3.324 -13.591 1.00 74.56 89 GLN A N 1
ATOM 682 C CA . GLN A 1 89 ? 4.352 3.280 -12.556 1.00 74.56 89 GLN A CA 1
ATOM 683 C C . GLN A 1 89 ? 3.888 3.837 -11.203 1.00 74.56 89 GLN A C 1
ATOM 685 O O . GLN A 1 89 ? 4.310 3.342 -10.162 1.00 74.56 89 GLN A O 1
ATOM 690 N N . TYR A 1 90 ? 2.996 4.833 -11.201 1.00 80.75 90 TYR A N 1
ATOM 691 C CA . TYR A 1 90 ? 2.522 5.472 -9.970 1.00 80.75 90 TYR A CA 1
ATOM 692 C C . TYR A 1 90 ? 1.294 4.796 -9.365 1.00 80.75 90 TYR A C 1
ATOM 694 O O . TYR A 1 90 ? 0.812 5.247 -8.327 1.00 80.75 90 TYR A O 1
ATOM 702 N N . THR A 1 91 ? 0.774 3.723 -9.976 1.00 84.62 91 THR A N 1
ATOM 703 C CA . THR A 1 91 ? -0.299 2.954 -9.336 1.00 84.62 91 THR A CA 1
ATOM 704 C C . THR A 1 91 ? 0.181 2.467 -7.982 1.00 84.62 91 THR A C 1
ATOM 706 O O . THR A 1 91 ? 1.308 1.995 -7.869 1.00 84.62 91 THR A O 1
ATOM 709 N N . MET A 1 92 ? -0.673 2.582 -6.975 1.00 92.44 92 MET A N 1
ATOM 710 C CA . MET A 1 92 ? -0.434 2.056 -5.638 1.00 92.44 92 MET A CA 1
ATOM 711 C C . MET A 1 92 ? -1.561 1.097 -5.291 1.00 92.44 92 MET A C 1
ATOM 713 O O . MET A 1 92 ? -2.575 1.033 -5.987 1.00 92.44 92 MET A O 1
ATOM 717 N N . SER A 1 93 ? -1.399 0.369 -4.201 1.00 96.81 93 SER A N 1
ATOM 718 C CA . SER A 1 93 ? -2.460 -0.452 -3.636 1.00 96.81 93 SER A CA 1
ATOM 719 C C . SER A 1 93 ? -2.511 -0.266 -2.130 1.00 96.81 93 SER A C 1
ATOM 721 O O . SER A 1 93 ? -1.490 -0.004 -1.499 1.00 96.81 93 SER A O 1
ATOM 723 N N . VAL A 1 94 ? -3.706 -0.361 -1.557 1.00 98.06 94 VAL A N 1
ATOM 724 C CA . VAL A 1 94 ? -3.939 -0.239 -0.117 1.00 98.06 94 VAL A CA 1
ATOM 725 C C . VAL A 1 94 ? -4.914 -1.330 0.285 1.00 98.06 94 VAL A C 1
ATOM 727 O O . VAL A 1 94 ? -5.919 -1.533 -0.396 1.00 98.06 94 VAL A O 1
ATOM 730 N N . LYS A 1 95 ? -4.634 -2.013 1.396 1.00 98.12 95 LYS A N 1
ATOM 731 C CA . LYS A 1 95 ? -5.610 -2.893 2.032 1.00 98.12 95 LYS A CA 1
ATOM 732 C C . LYS A 1 95 ? -5.521 -2.841 3.551 1.00 98.12 95 LYS A C 1
ATOM 734 O O . LYS A 1 95 ? -4.486 -3.179 4.134 1.00 98.12 95 LYS A O 1
ATOM 739 N N . ILE A 1 96 ? -6.625 -2.465 4.185 1.00 97.25 96 ILE A N 1
ATOM 740 C CA . ILE A 1 96 ? -6.838 -2.607 5.627 1.00 97.25 96 ILE A CA 1
ATOM 741 C C . ILE A 1 96 ? -7.183 -4.072 5.905 1.00 97.25 96 ILE A C 1
ATOM 743 O O . ILE A 1 96 ? -7.959 -4.690 5.173 1.00 97.25 96 ILE A O 1
ATOM 747 N N . ASN A 1 97 ? -6.588 -4.650 6.943 1.00 95.62 97 ASN A N 1
ATOM 748 C CA . ASN A 1 97 ? -6.906 -6.010 7.355 1.00 95.62 97 ASN A CA 1
ATOM 749 C C . ASN A 1 97 ? -8.293 -6.040 8.011 1.00 95.62 97 ASN A C 1
ATOM 751 O O . ASN A 1 97 ? -8.506 -5.402 9.038 1.00 95.62 97 ASN A O 1
ATOM 755 N N . SER A 1 98 ? -9.236 -6.781 7.430 1.00 93.62 98 SER A N 1
ATOM 756 C CA . SER A 1 98 ? -10.595 -6.907 7.968 1.00 93.62 98 SER A CA 1
ATOM 757 C C . SER A 1 98 ? -10.635 -7.604 9.327 1.00 93.62 98 SER A C 1
ATOM 759 O O . SER A 1 98 ? -11.452 -7.244 10.168 1.00 93.62 98 SER A O 1
ATOM 761 N N . ASP A 1 99 ? -9.736 -8.564 9.557 1.00 94.44 99 ASP A N 1
ATOM 762 C CA . ASP A 1 99 ? -9.684 -9.352 10.795 1.00 94.44 99 ASP A CA 1
ATOM 763 C C . ASP A 1 99 ? -8.904 -8.628 11.903 1.00 94.44 99 ASP A C 1
ATOM 765 O O . ASP A 1 99 ? -8.907 -9.041 13.065 1.00 94.44 99 ASP A O 1
ATOM 769 N N . ASP A 1 100 ? -8.176 -7.573 11.537 1.00 92.88 100 ASP A N 1
ATOM 770 C CA . ASP A 1 100 ? -7.409 -6.733 12.447 1.00 92.88 100 ASP A CA 1
ATOM 771 C C . ASP A 1 100 ? -7.184 -5.340 11.840 1.00 92.88 100 ASP A C 1
ATOM 773 O O . ASP A 1 100 ? -6.110 -5.066 11.293 1.00 92.88 100 ASP A O 1
ATOM 777 N N . PRO A 1 101 ? -8.170 -4.433 11.956 1.00 92.69 101 PRO A N 1
ATOM 778 C CA . PRO A 1 101 ? -8.119 -3.120 11.318 1.00 92.69 101 PRO A CA 1
ATOM 779 C C . PRO A 1 101 ? -6.936 -2.250 11.753 1.00 92.69 101 PRO A C 1
ATOM 781 O O . PRO A 1 101 ? -6.680 -1.221 11.140 1.00 92.69 101 PRO A O 1
ATOM 784 N N . THR A 1 102 ? -6.175 -2.645 12.776 1.00 92.88 102 THR A N 1
ATOM 785 C CA . THR A 1 102 ? -4.947 -1.938 13.149 1.00 92.88 102 THR A CA 1
ATOM 786 C C . THR A 1 102 ? -3.819 -2.124 12.137 1.00 92.88 102 THR A C 1
ATOM 788 O O . THR A 1 102 ? -2.827 -1.408 12.212 1.00 92.88 102 THR A O 1
ATOM 791 N N . ARG A 1 103 ? -3.935 -3.048 11.174 1.00 94.31 103 ARG A N 1
ATOM 792 C CA . ARG A 1 103 ? -2.875 -3.346 10.201 1.00 94.31 103 ARG A CA 1
ATOM 793 C C . ARG A 1 103 ? -3.277 -3.011 8.776 1.00 94.31 103 ARG A C 1
ATOM 795 O O . ARG A 1 103 ? -4.352 -3.374 8.300 1.00 94.31 103 ARG A O 1
ATOM 802 N N . VAL A 1 104 ? -2.360 -2.353 8.073 1.00 96.69 104 VAL A N 1
ATOM 803 C CA . VAL A 1 104 ? -2.586 -1.845 6.719 1.00 96.69 104 VAL A CA 1
ATOM 804 C C . VAL A 1 104 ? -1.403 -2.194 5.830 1.00 96.69 104 VAL A C 1
ATOM 806 O O . VAL A 1 104 ? -0.262 -1.878 6.158 1.00 96.69 104 VAL A O 1
ATOM 809 N N . LEU A 1 105 ? -1.677 -2.814 4.685 1.00 97.44 105 LEU A N 1
ATOM 810 C CA . LEU A 1 105 ? -0.690 -2.997 3.624 1.00 97.44 105 LEU A CA 1
ATOM 811 C C . LEU A 1 105 ? -0.815 -1.864 2.618 1.00 97.44 105 LEU A C 1
ATOM 813 O O . LEU A 1 105 ? -1.921 -1.537 2.188 1.00 97.44 105 LEU A O 1
ATOM 817 N N . VAL A 1 106 ? 0.322 -1.306 2.214 1.00 97.69 106 VAL A N 1
ATOM 818 C CA . VAL A 1 106 ? 0.405 -0.321 1.135 1.00 97.69 106 VAL A CA 1
ATOM 819 C C . VAL A 1 106 ? 1.488 -0.749 0.157 1.00 97.69 106 VAL A C 1
ATOM 821 O O . VAL A 1 106 ? 2.663 -0.813 0.513 1.00 97.69 106 VAL A O 1
ATOM 824 N N . GLY A 1 107 ? 1.103 -1.056 -1.076 1.00 95.06 107 GLY A N 1
ATOM 825 C CA . GLY A 1 107 ? 2.026 -1.420 -2.142 1.00 95.06 107 GLY A CA 1
ATOM 826 C C . GLY A 1 107 ? 2.370 -0.237 -3.041 1.00 95.06 107 GLY A C 1
ATOM 827 O O . GLY A 1 107 ? 1.486 0.501 -3.478 1.00 95.06 107 GLY A O 1
ATOM 828 N N . MET A 1 108 ? 3.664 -0.061 -3.317 1.00 90.69 108 MET A N 1
ATOM 829 C CA . MET A 1 108 ? 4.212 1.024 -4.136 1.00 90.69 108 MET A CA 1
ATOM 830 C C . MET A 1 108 ? 5.179 0.467 -5.205 1.00 90.69 108 MET A C 1
ATOM 832 O O . MET A 1 108 ? 6.397 0.466 -5.005 1.00 90.69 108 MET A O 1
ATOM 836 N N . PRO A 1 109 ? 4.651 0.024 -6.362 1.00 87.00 109 PRO A N 1
ATOM 837 C CA . PRO A 1 109 ? 5.380 -0.482 -7.531 1.00 87.00 109 PRO A CA 1
ATOM 838 C C . PRO A 1 109 ? 6.653 0.270 -7.927 1.00 87.00 109 PRO A C 1
ATOM 840 O O . PRO A 1 109 ? 7.698 -0.355 -8.106 1.00 87.00 109 PRO A O 1
ATOM 843 N N . TYR A 1 110 ? 6.603 1.602 -8.029 1.00 80.75 110 TYR A N 1
ATOM 844 C CA . TYR A 1 110 ? 7.760 2.434 -8.400 1.00 80.75 110 TYR A CA 1
ATOM 845 C C . TYR A 1 110 ? 8.854 2.507 -7.338 1.00 80.75 110 TYR A C 1
ATOM 847 O O . TYR A 1 110 ? 9.998 2.798 -7.679 1.00 80.75 110 TYR A O 1
ATOM 855 N N . LEU A 1 111 ? 8.536 2.193 -6.080 1.00 83.81 111 LEU A N 1
ATOM 856 C CA . LEU A 1 111 ? 9.538 1.929 -5.047 1.00 83.81 111 LEU A CA 1
ATOM 857 C C . LEU A 1 111 ? 9.937 0.453 -4.986 1.00 83.81 111 LEU A C 1
ATOM 859 O O . LEU A 1 111 ? 10.830 0.094 -4.221 1.00 83.81 111 LEU A O 1
ATOM 863 N N . ASN A 1 112 ? 9.252 -0.405 -5.742 1.00 86.44 112 ASN A N 1
ATOM 864 C CA . ASN A 1 112 ? 9.340 -1.854 -5.660 1.00 86.44 112 ASN A CA 1
ATOM 865 C C . ASN A 1 112 ? 9.186 -2.379 -4.223 1.00 86.44 112 ASN A C 1
ATOM 867 O O . ASN A 1 112 ? 9.950 -3.235 -3.778 1.00 86.44 112 ASN A O 1
ATOM 871 N N . THR A 1 113 ? 8.257 -1.790 -3.466 1.00 89.56 113 THR A N 1
ATOM 872 C CA . THR A 1 113 ? 8.159 -1.997 -2.018 1.00 89.56 113 THR A CA 1
ATOM 873 C C . THR A 1 113 ? 6.704 -2.126 -1.579 1.00 89.56 113 THR A C 1
ATOM 875 O O . THR A 1 113 ? 5.835 -1.390 -2.046 1.00 89.56 113 THR A O 1
ATOM 878 N N . VAL A 1 114 ? 6.450 -3.034 -0.638 1.00 94.19 114 VAL A N 1
ATOM 879 C CA . VAL A 1 114 ? 5.225 -3.073 0.168 1.00 94.19 114 VAL A CA 1
ATOM 880 C C . VAL A 1 114 ? 5.561 -2.655 1.590 1.00 94.19 114 VAL A C 1
ATOM 882 O O . VAL A 1 114 ? 6.521 -3.142 2.184 1.00 94.19 114 VAL A O 1
ATOM 885 N N . PHE A 1 115 ? 4.757 -1.754 2.134 1.00 95.00 115 PHE A N 1
ATOM 886 C CA . PHE A 1 115 ? 4.847 -1.263 3.498 1.00 95.00 115 PHE A CA 1
ATOM 887 C C . PHE A 1 115 ? 3.725 -1.879 4.327 1.00 95.00 115 PHE A C 1
ATOM 889 O O . PHE A 1 115 ? 2.570 -1.906 3.896 1.00 95.00 115 PHE A O 1
ATOM 896 N N . LEU A 1 116 ? 4.063 -2.347 5.523 1.00 96.25 116 LEU A N 1
ATOM 897 C CA . LEU A 1 116 ? 3.105 -2.683 6.564 1.00 96.25 116 LEU A CA 1
ATOM 898 C C . LEU A 1 116 ? 3.075 -1.530 7.560 1.00 96.25 116 LEU A C 1
ATOM 900 O O . LEU A 1 116 ? 4.081 -1.215 8.198 1.00 96.25 116 LEU A O 1
ATOM 904 N N . PHE A 1 117 ? 1.909 -0.920 7.699 1.00 96.19 117 PHE A N 1
ATOM 905 C CA . PHE A 1 117 ? 1.640 0.087 8.710 1.00 96.19 117 PHE A CA 1
ATOM 906 C C . PHE A 1 117 ? 0.806 -0.491 9.846 1.00 96.19 117 PHE A C 1
ATOM 908 O O . PHE A 1 117 ? -0.021 -1.386 9.643 1.00 96.19 117 PHE A O 1
ATOM 915 N N . VAL A 1 118 ? 1.014 0.075 11.031 1.00 95.12 118 VAL A N 1
ATOM 916 C CA . VAL A 1 118 ? 0.193 -0.140 12.218 1.00 95.12 118 VAL A CA 1
ATOM 917 C C . VAL A 1 118 ? -0.499 1.170 12.578 1.00 95.12 118 VAL A C 1
ATOM 919 O O . VAL A 1 118 ? 0.132 2.228 12.634 1.00 95.12 118 VAL A O 1
ATOM 922 N N . ILE A 1 119 ? -1.801 1.088 12.817 1.00 93.50 119 ILE A N 1
ATOM 923 C CA . ILE A 1 119 ? -2.616 2.162 13.367 1.00 93.50 119 ILE A CA 1
ATOM 924 C C . ILE A 1 119 ? -2.512 2.098 14.887 1.00 93.50 119 ILE A C 1
ATOM 926 O O 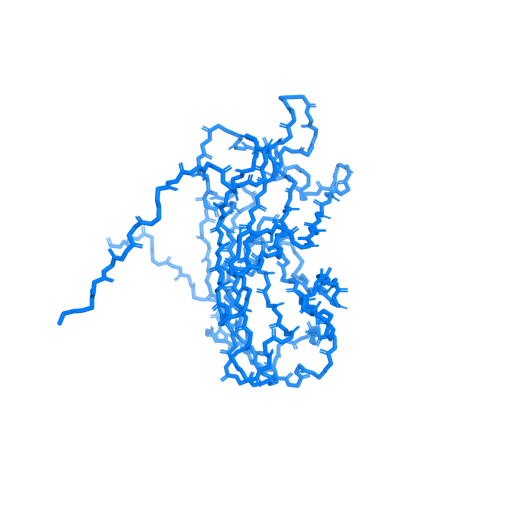. ILE A 1 119 ? -2.723 1.039 15.479 1.00 93.50 119 ILE A O 1
ATOM 930 N N . GLY A 1 120 ? -2.173 3.219 15.525 1.00 88.88 120 GLY A N 1
ATOM 931 C CA . GLY A 1 120 ? -2.087 3.284 16.984 1.00 88.88 120 GLY A CA 1
ATOM 932 C C . GLY A 1 120 ? -3.419 2.962 17.666 1.00 88.88 120 GLY A C 1
ATOM 933 O O . GLY A 1 120 ? -4.484 3.125 17.076 1.00 88.88 120 GLY A O 1
ATOM 934 N N . ASN A 1 121 ? -3.369 2.563 18.940 1.00 78.75 121 ASN A N 1
ATOM 935 C CA . ASN A 1 121 ? -4.549 2.140 19.713 1.00 78.75 121 ASN A CA 1
ATOM 936 C C . ASN A 1 121 ? -5.675 3.192 19.780 1.00 78.75 121 ASN A C 1
ATOM 938 O O . ASN A 1 121 ? -6.835 2.839 19.956 1.00 78.75 121 ASN A O 1
ATOM 942 N N . SER A 1 122 ? -5.348 4.478 19.628 1.00 79.44 122 SER A N 1
ATOM 943 C CA . SER A 1 122 ? -6.306 5.590 19.561 1.00 79.44 122 SER A CA 1
ATOM 944 C C . SER A 1 122 ? -6.903 5.820 18.168 1.00 79.44 122 SER A C 1
ATOM 946 O O . SER A 1 122 ? -7.734 6.707 18.005 1.00 79.44 122 SER A O 1
ATOM 948 N N . GLY A 1 123 ? -6.461 5.087 17.142 1.00 80.19 123 GLY A N 1
ATOM 949 C CA . GLY A 1 123 ? -6.863 5.308 15.753 1.00 80.19 123 GLY A CA 1
ATOM 950 C C . GLY A 1 123 ? -6.272 6.571 15.122 1.00 80.19 123 GLY A C 1
ATOM 951 O O . GLY A 1 123 ? -6.708 6.960 14.044 1.00 80.19 123 GLY A O 1
ATOM 952 N N . THR A 1 124 ? -5.321 7.239 15.788 1.00 86.12 124 THR A N 1
ATOM 953 C CA . THR A 1 124 ? -4.869 8.593 15.414 1.00 86.12 124 THR A CA 1
ATOM 954 C C . THR A 1 124 ? -3.460 8.660 14.847 1.00 86.12 124 THR A C 1
ATOM 956 O O . THR A 1 124 ? -3.084 9.687 14.291 1.00 86.12 124 THR A O 1
ATOM 959 N N . SER A 1 125 ? -2.674 7.590 14.950 1.00 91.19 125 SER A N 1
ATOM 960 C CA . SER A 1 125 ? -1.320 7.532 14.400 1.00 91.19 125 SER A CA 1
ATOM 961 C C . SER A 1 125 ? -1.202 6.443 13.345 1.00 91.19 125 SER A C 1
ATOM 963 O O . SER A 1 125 ? -1.790 5.372 13.474 1.00 91.19 125 SER A O 1
ATOM 965 N N . LEU A 1 126 ? -0.413 6.726 12.311 1.00 93.44 126 LEU A N 1
ATOM 966 C CA . LEU A 1 126 ? 0.020 5.769 11.304 1.00 93.44 126 LEU A CA 1
ATOM 967 C C . LEU A 1 126 ? 1.525 5.550 11.483 1.00 93.44 126 LEU A C 1
ATOM 969 O O . LEU A 1 126 ? 2.323 6.453 11.231 1.00 93.44 126 LEU A O 1
ATOM 973 N N . THR A 1 127 ? 1.925 4.362 11.925 1.00 94.38 127 THR A N 1
ATOM 974 C CA . THR A 1 127 ? 3.332 4.026 12.169 1.00 94.38 127 THR A CA 1
ATOM 975 C C . THR A 1 127 ? 3.801 2.990 11.163 1.00 94.38 127 THR A C 1
ATOM 977 O O . THR A 1 127 ? 3.159 1.957 10.979 1.00 94.38 127 THR A O 1
ATOM 980 N N . LEU A 1 128 ? 4.932 3.255 10.505 1.00 94.38 128 LEU A N 1
ATOM 981 C CA . LEU A 1 128 ? 5.575 2.257 9.657 1.00 94.38 128 LEU A CA 1
ATOM 982 C C . LEU A 1 128 ? 6.116 1.132 10.540 1.00 94.38 128 LEU A C 1
ATOM 984 O O . LEU A 1 128 ? 6.969 1.370 11.391 1.00 94.38 128 LEU A O 1
ATOM 988 N N . ALA A 1 129 ? 5.617 -0.078 10.324 1.00 93.62 129 ALA A N 1
ATOM 989 C CA . ALA A 1 129 ? 5.971 -1.250 11.107 1.00 93.62 129 ALA A CA 1
ATOM 990 C C . ALA A 1 129 ? 7.100 -2.038 10.430 1.00 93.62 129 ALA A C 1
ATOM 992 O O . ALA A 1 129 ? 8.099 -2.366 11.062 1.00 93.62 129 ALA A O 1
ATOM 993 N N . SER A 1 130 ? 6.972 -2.273 9.122 1.00 93.56 130 SER A N 1
ATOM 994 C CA . SER A 1 130 ? 8.026 -2.862 8.292 1.00 93.56 130 SER A CA 1
ATOM 995 C C . SER A 1 130 ? 7.838 -2.523 6.818 1.00 93.56 130 SER A C 1
ATOM 997 O O . SER A 1 130 ? 6.768 -2.092 6.381 1.00 93.56 130 SER A O 1
ATOM 999 N N . SER A 1 131 ? 8.891 -2.732 6.035 1.00 92.38 131 SER A N 1
ATOM 1000 C CA . SER A 1 131 ? 8.850 -2.663 4.580 1.00 92.38 131 SER A CA 1
ATOM 1001 C C . SER A 1 131 ? 9.545 -3.877 3.974 1.00 92.38 131 SER A C 1
ATOM 1003 O O . SER A 1 131 ? 10.507 -4.408 4.529 1.00 92.38 131 SER A O 1
ATOM 1005 N N . LEU A 1 132 ? 9.042 -4.320 2.826 1.00 91.31 132 LEU A N 1
ATOM 1006 C CA . LEU A 1 132 ? 9.611 -5.412 2.051 1.00 91.31 132 LEU A CA 1
ATOM 1007 C C . LEU A 1 132 ? 9.775 -4.970 0.602 1.00 91.31 132 LEU A C 1
ATOM 1009 O O . LEU A 1 132 ? 8.806 -4.552 -0.028 1.00 91.31 132 LEU A O 1
ATOM 1013 N N . GLY A 1 133 ? 10.987 -5.102 0.071 1.00 85.56 133 GLY A N 1
ATOM 1014 C CA . GLY A 1 133 ? 11.277 -4.925 -1.349 1.00 85.56 133 GLY A CA 1
ATOM 1015 C C . GLY A 1 133 ? 11.947 -6.164 -1.930 1.00 85.56 133 GLY A C 1
ATOM 1016 O O . GLY A 1 133 ? 12.594 -6.920 -1.206 1.00 85.56 133 GLY A O 1
ATOM 1017 N N . THR A 1 134 ? 11.801 -6.381 -3.238 1.00 72.50 134 THR A N 1
ATOM 1018 C CA . THR A 1 134 ? 12.277 -7.606 -3.913 1.00 72.50 134 THR A CA 1
ATOM 1019 C C . THR A 1 134 ? 13.455 -7.375 -4.870 1.00 72.50 134 THR A C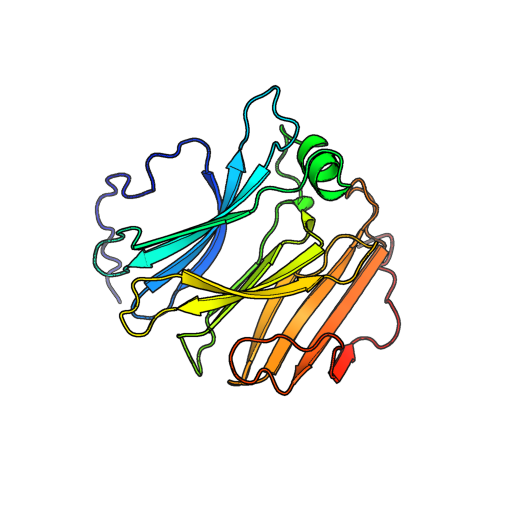 1
ATOM 1021 O O . THR A 1 134 ? 13.734 -8.217 -5.717 1.00 72.50 134 THR A O 1
ATOM 1024 N N . GLY A 1 135 ? 14.184 -6.260 -4.743 1.00 64.12 135 GLY A N 1
ATOM 1025 C CA . GLY A 1 135 ? 15.405 -5.996 -5.520 1.00 64.12 135 GLY A CA 1
ATOM 1026 C C . GLY A 1 135 ? 15.170 -5.328 -6.884 1.00 64.12 135 GLY A C 1
ATOM 1027 O O . GLY A 1 135 ? 14.432 -4.351 -6.969 1.00 64.12 135 GLY A O 1
ATOM 1028 N N . ASN A 1 136 ? 15.853 -5.813 -7.931 1.00 54.16 136 ASN A N 1
ATOM 1029 C CA . ASN A 1 136 ? 16.128 -5.081 -9.186 1.00 54.16 136 ASN A CA 1
ATOM 1030 C C . ASN A 1 136 ? 14.984 -5.028 -10.221 1.00 54.16 136 ASN A C 1
ATOM 1032 O O . ASN A 1 136 ? 15.107 -4.320 -11.218 1.00 54.16 136 ASN A O 1
ATOM 1036 N N . SER A 1 137 ? 13.897 -5.775 -10.033 1.00 62.91 137 SER A N 1
ATOM 1037 C CA . SER A 1 137 ? 12.722 -5.732 -10.914 1.00 62.91 137 SER A CA 1
ATOM 1038 C C . SER A 1 137 ? 11.674 -4.796 -10.333 1.00 62.91 137 SER A C 1
ATOM 1040 O O . SER A 1 137 ? 11.308 -4.976 -9.182 1.00 62.91 137 SER A O 1
ATOM 1042 N N . VAL A 1 138 ? 11.163 -3.840 -11.104 1.00 72.62 138 VAL A N 1
ATOM 1043 C CA . VAL A 1 138 ? 10.103 -2.922 -10.661 1.00 72.62 138 VAL A CA 1
ATOM 1044 C C . VAL A 1 138 ? 8.717 -3.566 -10.726 1.00 72.62 138 VAL A C 1
ATOM 1046 O O . VAL A 1 138 ? 8.453 -4.318 -11.660 1.00 72.62 138 VAL A O 1
ATOM 1049 N N . GLY A 1 139 ? 7.837 -3.209 -9.780 1.00 80.00 139 GLY A N 1
ATOM 1050 C CA . GLY A 1 139 ? 6.409 -3.552 -9.784 1.00 80.00 139 GLY A CA 1
ATOM 1051 C C . GLY A 1 139 ? 5.917 -4.496 -8.679 1.00 80.00 139 GLY A C 1
ATOM 1052 O O . GLY A 1 139 ? 4.760 -4.929 -8.709 1.00 80.00 139 GLY A O 1
ATOM 1053 N N . PHE A 1 140 ? 6.740 -4.761 -7.661 1.00 87.88 140 PHE A N 1
ATOM 1054 C CA . PHE A 1 140 ? 6.294 -5.372 -6.407 1.00 87.88 140 PHE A CA 1
ATOM 1055 C C . PHE A 1 140 ? 5.299 -4.465 -5.670 1.00 87.88 140 PHE A C 1
ATOM 1057 O O . PHE A 1 140 ? 5.536 -3.267 -5.508 1.00 87.88 140 PHE A O 1
ATOM 1064 N N . GLY A 1 141 ? 4.181 -5.037 -5.210 1.00 89.88 141 GLY A N 1
ATOM 1065 C CA . GLY A 1 141 ? 3.132 -4.284 -4.518 1.00 89.88 141 GLY A CA 1
ATOM 1066 C C . GLY A 1 141 ? 2.107 -3.634 -5.446 1.00 89.88 141 GLY A C 1
ATOM 1067 O O . GLY A 1 141 ? 1.393 -2.725 -5.025 1.00 89.88 141 GLY A O 1
ATOM 1068 N N . LYS A 1 142 ? 1.997 -4.084 -6.703 1.00 89.06 142 LYS A N 1
ATOM 1069 C CA . LYS A 1 142 ? 0.968 -3.583 -7.632 1.00 89.06 142 LYS A CA 1
ATOM 1070 C C . LYS A 1 142 ? -0.443 -3.798 -7.099 1.00 89.06 142 LYS A C 1
ATOM 1072 O O . LYS A 1 142 ? -1.308 -2.950 -7.284 1.00 89.06 142 LYS A O 1
ATOM 1077 N N . SER A 1 143 ? -0.648 -4.912 -6.410 1.00 93.12 143 SER A N 1
ATOM 1078 C CA . SER A 1 143 ? -1.834 -5.165 -5.604 1.00 93.12 143 SER A CA 1
ATOM 1079 C C . SER A 1 143 ? -1.415 -5.827 -4.303 1.00 93.12 143 SER A C 1
ATOM 1081 O O . SER A 1 143 ? -0.503 -6.656 -4.292 1.00 93.12 143 SER A O 1
ATOM 1083 N N . VAL A 1 144 ? -2.099 -5.488 -3.218 1.00 96.50 144 VAL A N 1
ATOM 1084 C CA . VAL A 1 144 ? -1.942 -6.120 -1.909 1.00 96.50 144 VAL A CA 1
ATOM 1085 C C . VAL A 1 144 ? -3.320 -6.493 -1.393 1.00 96.50 144 VAL A C 1
ATOM 1087 O O . VAL A 1 144 ? -4.283 -5.752 -1.584 1.00 96.50 144 VAL A O 1
ATOM 1090 N N . THR A 1 145 ? -3.432 -7.645 -0.746 1.00 97.06 145 THR A N 1
ATOM 1091 C CA . THR A 1 145 ? -4.649 -8.017 -0.029 1.00 97.06 145 THR A CA 1
ATOM 1092 C C . THR A 1 145 ? -4.321 -8.873 1.178 1.00 97.06 145 THR A C 1
ATOM 1094 O O . THR A 1 145 ? -3.330 -9.603 1.191 1.00 97.06 145 THR A O 1
ATOM 1097 N N . TRP A 1 146 ? -5.187 -8.804 2.180 1.00 97.06 146 TRP A N 1
ATOM 1098 C CA . TRP A 1 146 ? -5.205 -9.758 3.278 1.00 97.06 146 TRP A CA 1
ATOM 1099 C C . TRP A 1 146 ? -6.038 -10.969 2.868 1.00 97.06 146 TRP A C 1
ATOM 1101 O O . TRP A 1 146 ? -7.045 -10.824 2.176 1.00 97.06 146 TRP A O 1
ATOM 1111 N N . LEU A 1 147 ? -5.580 -12.155 3.256 1.00 95.44 147 LEU A N 1
ATOM 1112 C CA . LEU A 1 147 ? -6.334 -13.403 3.120 1.00 95.44 147 LEU A CA 1
ATOM 1113 C C . LEU A 1 147 ? -6.985 -13.775 4.451 1.00 95.44 147 LEU A C 1
ATOM 1115 O O . LEU A 1 147 ? -8.112 -14.251 4.479 1.00 95.44 147 LEU A O 1
ATOM 1119 N N . THR A 1 148 ? -6.256 -13.538 5.541 1.00 93.81 148 THR A N 1
ATOM 1120 C CA . THR A 1 148 ? -6.700 -13.681 6.930 1.00 93.81 148 THR A CA 1
ATOM 1121 C C . THR A 1 148 ? -5.905 -12.712 7.806 1.00 93.81 148 THR A C 1
ATOM 1123 O O . THR A 1 148 ? -4.970 -12.047 7.336 1.00 93.81 148 THR A O 1
ATOM 1126 N N . LYS A 1 149 ? -6.185 -12.694 9.113 1.00 92.56 149 LYS A N 1
ATOM 1127 C CA . LYS A 1 149 ? -5.429 -11.933 10.116 1.00 92.56 149 LYS A CA 1
ATOM 1128 C C . LYS A 1 149 ? -3.908 -12.022 9.941 1.00 92.56 149 LYS A C 1
ATOM 1130 O O . LYS A 1 149 ? -3.234 -11.014 10.108 1.00 92.56 149 LYS A O 1
ATOM 1135 N N . SER A 1 150 ? -3.329 -13.177 9.633 1.00 93.38 150 SER A N 1
ATOM 1136 C CA . SER A 1 150 ? -1.866 -13.357 9.583 1.00 93.38 150 SER A CA 1
ATOM 1137 C C . SER A 1 150 ? -1.339 -13.729 8.199 1.00 93.38 150 SER A C 1
ATOM 1139 O O . SER A 1 150 ? -0.197 -14.181 8.083 1.00 93.38 150 SER A O 1
ATOM 1141 N N . GLN A 1 151 ? -2.150 -13.551 7.154 1.00 95.38 151 GLN A N 1
ATOM 1142 C CA . GLN A 1 151 ? -1.804 -13.952 5.794 1.00 95.38 151 GLN A CA 1
ATOM 1143 C C . GLN A 1 151 ? -2.123 -12.854 4.790 1.00 95.38 151 GLN A C 1
ATOM 1145 O O . GLN A 1 151 ? -3.182 -12.229 4.843 1.00 95.38 151 GLN A O 1
ATOM 1150 N N . ALA A 1 152 ? -1.218 -12.659 3.841 1.00 96.38 152 ALA A N 1
ATOM 1151 C CA . ALA A 1 152 ? -1.351 -11.652 2.803 1.00 96.38 152 ALA A CA 1
ATOM 1152 C C . ALA A 1 152 ? -0.930 -12.207 1.445 1.00 96.38 152 ALA A C 1
ATOM 1154 O O . ALA A 1 152 ? -0.060 -13.074 1.352 1.00 96.38 152 ALA A O 1
ATOM 1155 N N . ALA A 1 153 ? -1.525 -11.664 0.391 1.00 96.25 153 ALA A N 1
ATOM 1156 C CA . ALA A 1 153 ? -1.118 -11.891 -0.983 1.00 96.25 153 ALA A CA 1
ATOM 1157 C C . ALA A 1 153 ? -0.647 -10.570 -1.593 1.00 96.25 153 ALA A C 1
ATOM 1159 O O . ALA A 1 153 ? -1.304 -9.533 -1.461 1.00 96.25 153 ALA A O 1
ATOM 1160 N N . ILE A 1 154 ? 0.500 -10.615 -2.262 1.00 94.94 154 ILE A N 1
ATOM 1161 C CA . ILE A 1 154 ? 1.113 -9.465 -2.920 1.00 94.94 154 ILE A CA 1
ATOM 1162 C C . ILE A 1 154 ? 1.306 -9.813 -4.390 1.00 94.94 154 ILE A C 1
ATOM 1164 O O . ILE A 1 154 ? 2.040 -10.740 -4.725 1.00 94.94 154 ILE A O 1
ATOM 1168 N N . LEU A 1 155 ? 0.661 -9.056 -5.272 1.00 91.50 155 LEU A N 1
ATOM 1169 C CA . LEU A 1 155 ? 0.914 -9.133 -6.704 1.00 91.50 155 LEU A CA 1
ATOM 1170 C C . LEU A 1 155 ? 2.213 -8.392 -7.016 1.00 91.50 155 LEU A C 1
ATOM 1172 O O . LEU A 1 155 ? 2.354 -7.198 -6.724 1.00 91.50 155 LEU A O 1
ATOM 1176 N N . THR A 1 156 ? 3.132 -9.100 -7.658 1.00 87.56 156 THR A N 1
ATOM 1177 C CA . THR A 1 156 ? 4.285 -8.511 -8.318 1.00 87.56 156 THR A CA 1
ATOM 1178 C C . THR A 1 156 ? 4.099 -8.597 -9.816 1.00 87.56 156 THR A C 1
ATOM 1180 O O . THR A 1 156 ? 3.763 -9.643 -10.372 1.00 87.56 156 THR A O 1
ATOM 1183 N N . THR A 1 157 ? 4.315 -7.473 -10.473 1.00 83.88 157 THR A N 1
ATOM 1184 C CA . THR A 1 157 ? 4.386 -7.415 -11.920 1.00 83.88 157 THR A CA 1
ATOM 1185 C C . THR A 1 157 ? 5.778 -6.961 -12.287 1.00 83.88 157 THR A C 1
ATOM 1187 O O . THR A 1 157 ? 6.188 -5.902 -11.845 1.00 83.88 157 THR A O 1
ATOM 1190 N N . THR A 1 158 ? 6.493 -7.724 -13.100 1.00 81.31 158 THR A N 1
ATOM 1191 C CA . THR A 1 158 ? 7.838 -7.353 -13.534 1.00 81.31 158 THR A CA 1
ATOM 1192 C C . THR A 1 158 ? 7.754 -6.495 -14.787 1.00 81.31 158 THR A C 1
ATOM 1194 O O . THR A 1 158 ? 7.249 -6.949 -15.814 1.00 81.31 158 THR A O 1
ATOM 1197 N N . TYR A 1 159 ? 8.275 -5.271 -14.705 1.00 77.25 159 TYR A N 1
ATOM 1198 C CA . TYR A 1 159 ? 8.436 -4.369 -15.846 1.00 77.25 159 TYR A CA 1
ATOM 1199 C C . TYR A 1 159 ? 9.909 -4.090 -16.159 1.00 77.25 159 TYR A C 1
ATOM 1201 O O . TYR A 1 159 ? 10.797 -4.300 -15.328 1.00 77.25 159 TYR A O 1
ATOM 1209 N N . SER A 1 160 ? 10.169 -3.553 -17.350 1.00 72.25 160 SER A N 1
ATOM 1210 C CA . SER A 1 160 ? 11.408 -2.843 -17.658 1.00 72.25 160 SER A CA 1
ATOM 1211 C C . SER A 1 160 ? 11.549 -1.612 -16.769 1.00 72.25 160 SER A C 1
ATOM 1213 O O . SER A 1 1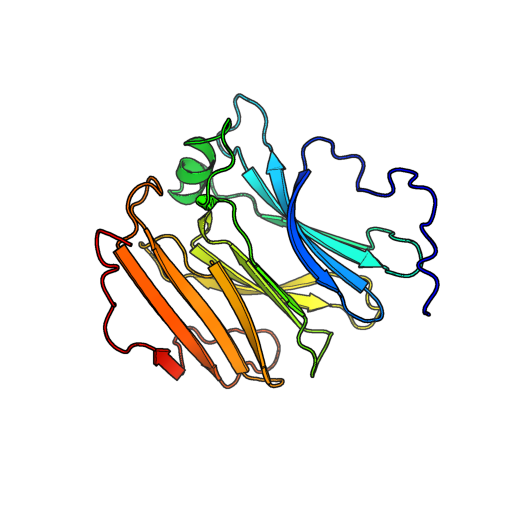60 ? 10.566 -1.034 -16.308 1.00 72.25 160 SER A O 1
ATOM 1215 N N . ALA A 1 161 ? 12.785 -1.159 -16.553 1.00 69.06 161 ALA A N 1
ATOM 1216 C CA . ALA A 1 161 ? 13.054 -0.004 -15.697 1.00 69.06 161 ALA A CA 1
ATOM 1217 C C . ALA A 1 161 ? 12.379 1.295 -16.183 1.00 69.06 161 ALA A C 1
ATOM 1219 O O . ALA A 1 161 ? 12.157 2.198 -15.394 1.00 69.06 161 ALA A O 1
ATOM 1220 N N . ASN A 1 162 ? 12.019 1.409 -17.462 1.00 68.38 162 ASN A N 1
ATOM 1221 C CA . ASN A 1 162 ? 11.270 2.553 -17.993 1.00 68.38 162 ASN A CA 1
ATOM 1222 C C . ASN A 1 162 ? 9.740 2.363 -17.959 1.00 68.38 162 ASN A C 1
ATOM 1224 O O . ASN A 1 162 ? 9.027 3.203 -18.499 1.00 68.38 162 ASN A O 1
ATOM 1228 N N . TYR A 1 163 ? 9.237 1.275 -17.362 1.00 69.69 163 TYR A N 1
ATOM 1229 C CA . TYR A 1 163 ? 7.811 0.932 -17.294 1.00 69.69 163 TYR A CA 1
ATOM 1230 C C . TYR A 1 163 ? 7.108 0.768 -18.655 1.00 69.69 163 TYR A C 1
ATOM 1232 O O . TYR A 1 163 ? 5.880 0.744 -18.711 1.00 69.69 163 TYR A O 1
ATOM 1240 N N . LEU A 1 164 ? 7.864 0.616 -19.749 1.00 70.19 164 LEU A N 1
ATOM 1241 C CA . LEU A 1 164 ? 7.304 0.442 -21.094 1.00 70.19 164 LEU A CA 1
ATOM 1242 C C . LEU A 1 164 ? 7.043 -1.021 -21.449 1.00 70.19 164 LEU A C 1
ATOM 1244 O O . LEU A 1 164 ? 6.125 -1.319 -22.206 1.00 70.19 164 LEU A O 1
ATOM 1248 N N . THR A 1 165 ? 7.849 -1.941 -20.926 1.00 72.00 165 THR A N 1
ATOM 1249 C CA . THR A 1 165 ? 7.760 -3.363 -21.252 1.00 72.00 165 THR A CA 1
ATOM 1250 C C . THR A 1 165 ? 7.305 -4.127 -20.029 1.00 72.00 165 THR A C 1
ATOM 1252 O O . THR A 1 165 ? 7.962 -4.121 -18.993 1.00 72.00 165 THR A O 1
ATOM 1255 N N . TYR A 1 166 ? 6.165 -4.786 -20.155 1.00 75.06 166 TYR A N 1
ATOM 1256 C CA . TYR A 1 166 ? 5.680 -5.747 -19.182 1.00 75.06 166 TYR A CA 1
ATOM 1257 C C . TYR A 1 166 ? 6.315 -7.111 -19.487 1.00 75.06 166 TYR A C 1
ATOM 1259 O O . TYR A 1 166 ? 6.227 -7.572 -20.623 1.00 75.06 166 TYR A O 1
ATOM 1267 N N . TYR A 1 167 ? 6.909 -7.777 -18.494 1.00 77.56 167 TYR A N 1
ATOM 1268 C CA . TYR A 1 167 ? 7.526 -9.098 -18.670 1.00 77.56 167 TYR A CA 1
ATOM 1269 C C . TYR A 1 167 ? 6.680 -10.238 -18.100 1.00 77.56 167 TYR A C 1
ATOM 1271 O O . TYR A 1 167 ? 6.430 -11.221 -18.792 1.00 77.56 167 TYR A O 1
ATOM 1279 N N . SER A 1 168 ? 6.241 -10.135 -16.843 1.00 82.81 168 SER A N 1
ATOM 1280 C CA . SER A 1 168 ? 5.557 -11.234 -16.146 1.00 82.81 168 SER A CA 1
ATOM 1281 C C . SER A 1 168 ? 4.770 -10.758 -14.924 1.00 82.81 168 SER A C 1
ATOM 1283 O O . SER A 1 168 ? 4.970 -9.640 -14.449 1.00 82.81 168 SER A O 1
ATOM 1285 N N . SER A 1 169 ? 3.881 -11.604 -14.392 1.00 86.12 169 SER A N 1
ATOM 1286 C CA . SER A 1 169 ? 3.299 -11.421 -13.052 1.00 86.12 169 SER A CA 1
ATOM 1287 C C . SER A 1 169 ? 3.357 -12.698 -12.234 1.00 86.12 169 SER A C 1
ATOM 1289 O O . SER A 1 169 ? 3.223 -13.798 -12.768 1.00 86.12 169 SER A O 1
ATOM 1291 N N . THR A 1 170 ? 3.502 -12.526 -10.925 1.00 88.31 170 THR A N 1
ATOM 1292 C CA . THR A 1 170 ? 3.348 -13.581 -9.925 1.00 88.31 170 THR A CA 1
ATOM 1293 C C . THR A 1 170 ? 2.693 -13.013 -8.665 1.00 88.31 170 THR A C 1
ATOM 1295 O O . THR A 1 170 ? 2.736 -11.816 -8.386 1.00 88.31 170 THR A O 1
ATOM 1298 N N . VAL A 1 171 ? 2.049 -13.877 -7.894 1.00 91.94 171 VAL A N 1
ATOM 1299 C CA . VAL A 1 171 ? 1.449 -13.581 -6.597 1.00 91.94 171 VAL A CA 1
ATOM 1300 C C . VAL A 1 171 ? 2.303 -14.241 -5.531 1.00 91.94 171 VAL A C 1
ATOM 1302 O O . VAL A 1 171 ? 2.523 -15.451 -5.550 1.00 91.94 171 VAL A O 1
ATOM 1305 N N . TYR A 1 172 ? 2.798 -13.436 -4.604 1.00 93.31 172 TYR A N 1
ATOM 1306 C CA . TYR A 1 172 ? 3.559 -13.885 -3.451 1.00 93.31 172 TYR A CA 1
ATOM 1307 C C . TYR A 1 172 ? 2.613 -14.000 -2.264 1.00 93.31 172 TYR A C 1
ATOM 1309 O O . TYR A 1 172 ? 1.973 -13.025 -1.869 1.00 93.31 172 TYR A O 1
ATOM 1317 N N . LEU A 1 173 ? 2.516 -15.202 -1.710 1.00 95.00 173 LEU A N 1
ATOM 1318 C CA . LEU A 1 173 ? 1.700 -15.508 -0.546 1.00 95.00 173 LEU A CA 1
ATOM 1319 C C . LEU A 1 173 ? 2.595 -15.512 0.686 1.00 95.00 173 LEU A C 1
ATOM 1321 O O . LEU A 1 173 ? 3.576 -16.253 0.751 1.00 95.00 173 LEU A O 1
ATOM 1325 N N . TYR A 1 174 ? 2.243 -14.696 1.667 1.00 94.69 174 TYR A N 1
ATOM 1326 C CA . TYR A 1 174 ? 2.938 -14.588 2.939 1.00 94.69 174 TYR A CA 1
ATOM 1327 C C . TYR A 1 174 ? 2.037 -15.126 4.037 1.00 94.69 174 TYR A C 1
ATOM 1329 O O . TYR A 1 174 ? 0.873 -14.739 4.147 1.00 94.69 174 TYR A O 1
ATOM 1337 N N . THR A 1 175 ? 2.587 -16.004 4.865 1.00 93.00 175 THR A N 1
ATOM 1338 C CA . THR A 1 175 ? 1.950 -16.487 6.091 1.00 93.00 175 THR A CA 1
ATOM 1339 C C . THR A 1 175 ? 2.749 -16.018 7.297 1.00 93.00 175 THR A C 1
ATOM 1341 O O . THR A 1 175 ? 3.887 -15.575 7.159 1.00 93.00 175 THR A O 1
ATOM 1344 N N . ASN A 1 176 ? 2.169 -16.140 8.491 1.00 87.00 176 ASN A N 1
ATOM 1345 C CA . ASN A 1 176 ? 2.824 -15.757 9.742 1.00 87.00 176 ASN A CA 1
ATOM 1346 C C . ASN A 1 176 ? 3.226 -14.275 9.778 1.00 87.00 176 ASN A C 1
ATOM 1348 O O . ASN A 1 176 ? 4.278 -13.931 10.312 1.00 87.00 176 ASN A O 1
ATOM 1352 N N . LEU A 1 177 ? 2.380 -13.384 9.243 1.00 87.50 177 LEU A N 1
ATOM 1353 C CA . LEU A 1 177 ? 2.487 -11.953 9.530 1.00 87.50 177 LEU A CA 1
ATOM 1354 C C . LEU A 1 177 ? 2.103 -11.732 11.000 1.00 87.50 177 LEU A C 1
ATOM 1356 O O . LEU A 1 177 ? 0.951 -11.432 11.325 1.00 87.50 177 LEU A O 1
ATOM 1360 N N . SER A 1 178 ? 3.059 -11.970 11.896 1.00 69.44 178 SER A N 1
ATOM 1361 C CA . SER A 1 178 ? 2.927 -11.776 13.336 1.00 69.44 178 SER A CA 1
ATOM 1362 C C . SER A 1 178 ? 3.478 -10.408 13.726 1.00 69.44 178 SER A C 1
ATOM 1364 O O . SER A 1 178 ? 4.651 -10.113 13.494 1.00 69.44 178 SER A O 1
ATOM 1366 N N . GLY A 1 179 ? 2.637 -9.583 14.348 1.00 73.50 179 GLY A N 1
ATOM 1367 C CA . GLY A 1 179 ? 3.030 -8.259 14.821 1.00 73.50 179 GLY A CA 1
ATOM 1368 C C . GLY A 1 179 ? 3.295 -7.279 13.677 1.00 73.50 179 GLY A C 1
ATOM 1369 O O . GLY A 1 179 ? 2.426 -7.045 12.838 1.00 73.50 179 GLY A O 1
ATOM 1370 N N . SER A 1 180 ? 4.490 -6.691 13.679 1.00 78.31 180 SER A N 1
ATOM 1371 C CA . SER A 1 180 ? 4.890 -5.546 12.855 1.00 78.31 180 SER A CA 1
ATOM 1372 C C . SER A 1 180 ? 5.678 -5.898 11.586 1.00 78.31 180 SER A C 1
ATOM 1374 O O . SER A 1 180 ? 6.035 -4.986 10.842 1.00 78.31 180 SER A O 1
ATOM 1376 N N . ASN A 1 181 ? 5.933 -7.181 11.297 1.00 87.81 181 ASN A N 1
ATOM 1377 C CA . ASN A 1 181 ? 6.888 -7.593 10.260 1.00 87.81 181 ASN A CA 1
ATOM 1378 C C . ASN A 1 181 ? 6.267 -8.409 9.115 1.00 87.81 181 ASN A C 1
ATOM 1380 O O . ASN A 1 181 ? 5.543 -9.377 9.345 1.00 87.81 181 ASN A O 1
ATOM 1384 N N . ILE A 1 182 ? 6.625 -8.059 7.874 1.00 89.50 182 ILE A N 1
ATOM 1385 C CA . ILE A 1 182 ? 6.434 -8.910 6.690 1.00 89.50 182 ILE A CA 1
ATOM 1386 C C . ILE A 1 182 ? 7.654 -9.847 6.566 1.00 89.50 182 ILE A C 1
ATOM 1388 O O . ILE A 1 182 ? 8.785 -9.353 6.567 1.00 89.50 182 ILE A O 1
ATOM 1392 N N . PRO A 1 183 ? 7.480 -11.180 6.447 1.00 90.62 183 PRO A N 1
ATOM 1393 C CA . PRO A 1 183 ? 8.598 -12.097 6.225 1.00 90.62 183 PRO A CA 1
ATOM 1394 C C . PRO A 1 183 ? 9.399 -11.755 4.960 1.00 90.62 183 PRO A C 1
ATOM 1396 O O . PRO A 1 183 ? 8.827 -11.404 3.933 1.00 90.62 183 PRO A O 1
ATOM 1399 N N . LEU A 1 184 ? 10.725 -11.924 5.000 1.00 89.31 184 LEU A N 1
ATOM 1400 C CA . LEU A 1 184 ? 11.600 -11.613 3.855 1.00 89.31 184 LEU A CA 1
ATOM 1401 C C . LEU A 1 184 ? 11.375 -12.525 2.640 1.00 89.31 184 LEU A C 1
ATOM 1403 O O . LEU A 1 184 ? 11.678 -12.138 1.513 1.00 89.31 184 LEU A O 1
ATOM 1407 N N . LYS A 1 185 ? 10.867 -13.741 2.859 1.00 90.56 185 LYS A N 1
ATOM 1408 C CA . LYS A 1 185 ? 10.577 -14.719 1.806 1.00 90.56 185 LYS A CA 1
ATOM 1409 C C . LYS A 1 185 ? 9.091 -15.075 1.825 1.00 90.56 185 LYS A C 1
ATOM 1411 O O . LYS A 1 185 ? 8.546 -15.253 2.915 1.00 90.56 185 LYS A O 1
ATOM 1416 N N . PRO A 1 186 ? 8.444 -15.193 0.654 1.00 92.25 186 PRO A N 1
ATOM 1417 C CA . PRO A 1 186 ? 7.073 -15.669 0.592 1.00 92.25 186 PRO A CA 1
ATOM 1418 C C . PRO A 1 186 ? 6.999 -17.147 0.984 1.00 92.25 186 PRO A C 1
ATOM 1420 O O . PRO A 1 186 ? 7.917 -17.922 0.711 1.00 92.25 186 PRO A O 1
ATOM 1423 N N . SER A 1 187 ? 5.882 -17.536 1.589 1.00 94.38 187 SER A N 1
ATOM 1424 C CA . SER A 1 187 ? 5.554 -18.929 1.900 1.00 94.38 187 SER A CA 1
ATOM 1425 C C . SER A 1 187 ? 5.213 -19.720 0.638 1.00 94.38 187 SER A C 1
ATOM 1427 O O . SER A 1 187 ? 5.475 -20.916 0.569 1.00 94.38 187 SER A O 1
ATOM 1429 N N . ALA A 1 188 ? 4.634 -19.053 -0.365 1.00 93.38 188 ALA A N 1
ATOM 1430 C CA . ALA A 1 188 ? 4.361 -19.632 -1.676 1.00 93.38 188 ALA A CA 1
ATOM 1431 C C . ALA A 1 188 ? 4.361 -18.560 -2.776 1.00 93.38 188 ALA A C 1
ATOM 1433 O O . ALA A 1 188 ? 4.129 -17.379 -2.515 1.00 93.38 188 ALA A O 1
ATOM 1434 N N . VAL A 1 189 ? 4.603 -18.983 -4.017 1.00 91.38 189 VAL A N 1
ATOM 1435 C CA . VAL A 1 189 ? 4.586 -18.130 -5.213 1.00 91.38 189 VAL A CA 1
ATOM 1436 C C . VAL A 1 189 ? 3.695 -18.778 -6.267 1.00 91.38 189 VAL A C 1
ATOM 1438 O O . VAL A 1 189 ? 3.854 -19.965 -6.556 1.00 91.38 189 VAL A O 1
ATOM 1441 N N . PHE A 1 190 ? 2.763 -18.011 -6.834 1.00 88.12 190 PHE A N 1
ATOM 1442 C CA . PHE A 1 190 ? 1.831 -18.486 -7.854 1.00 88.12 190 PHE A CA 1
ATOM 1443 C C . PHE A 1 190 ? 1.742 -17.528 -9.054 1.00 88.12 190 PHE A C 1
ATOM 1445 O O . PHE A 1 190 ? 1.464 -16.348 -8.853 1.00 88.12 190 PHE A O 1
ATOM 1452 N N . PRO A 1 191 ? 1.892 -17.999 -10.301 1.00 85.19 191 PRO A N 1
ATOM 1453 C CA . PRO A 1 191 ? 2.442 -19.302 -10.675 1.00 85.19 191 PRO A CA 1
ATOM 1454 C C . PRO A 1 191 ? 3.897 -19.455 -10.191 1.00 85.19 191 PRO A C 1
ATOM 1456 O O . PRO A 1 191 ? 4.599 -18.466 -9.989 1.00 85.19 191 PRO A O 1
ATOM 1459 N N . ASN A 1 192 ? 4.356 -20.694 -9.990 1.00 72.50 192 ASN A N 1
ATOM 1460 C CA . ASN A 1 192 ? 5.724 -20.994 -9.531 1.00 72.50 192 ASN A CA 1
ATOM 1461 C C . ASN A 1 192 ? 6.801 -20.791 -10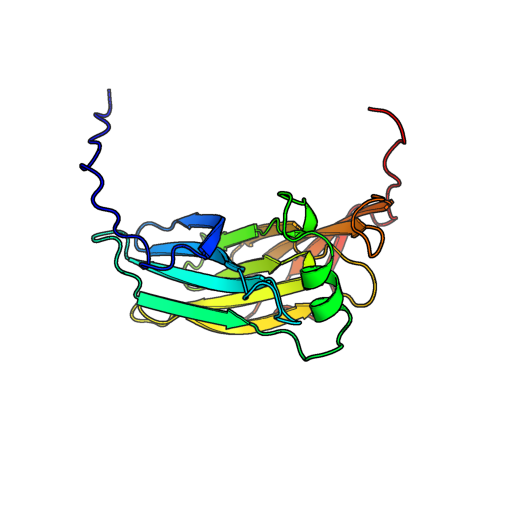.620 1.00 72.50 192 ASN A C 1
ATOM 1463 O O . ASN A 1 192 ? 7.991 -20.902 -10.336 1.00 72.50 192 ASN A O 1
ATOM 1467 N N . ALA A 1 193 ? 6.383 -20.461 -11.843 1.00 70.56 193 ALA A N 1
ATOM 1468 C CA . ALA A 1 193 ? 7.214 -19.969 -12.931 1.00 70.56 193 ALA A CA 1
ATOM 1469 C C . ALA A 1 193 ? 6.645 -18.631 -13.421 1.00 70.56 193 ALA A C 1
ATOM 1471 O O . ALA A 1 193 ? 5.427 -18.471 -13.482 1.00 70.56 193 ALA A O 1
ATOM 1472 N N . GLN A 1 194 ? 7.507 -17.670 -13.777 1.00 64.31 194 GLN A N 1
ATOM 1473 C CA . GLN A 1 194 ? 7.059 -16.402 -14.359 1.00 64.31 194 GLN A CA 1
ATOM 1474 C C . GLN A 1 194 ? 6.267 -16.683 -15.636 1.00 64.31 194 GLN A C 1
ATOM 1476 O O . GLN A 1 194 ? 6.824 -17.195 -16.602 1.00 64.31 194 GLN A O 1
ATOM 1481 N N . GLN A 1 195 ? 4.978 -16.343 -15.644 1.00 62.81 195 GLN A N 1
ATOM 1482 C CA . GLN A 1 195 ? 4.179 -16.418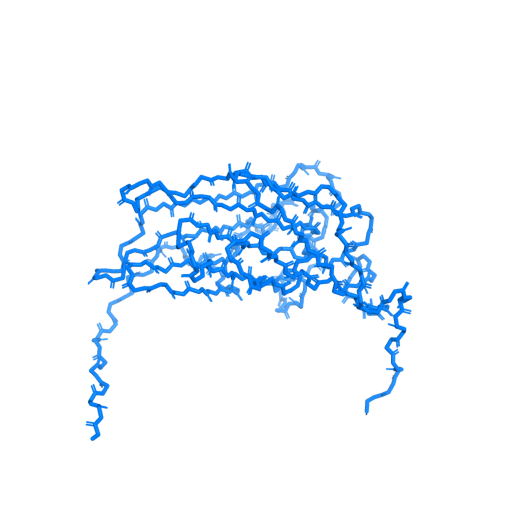 -16.860 1.00 62.81 195 GLN A CA 1
ATOM 1483 C C . GLN A 1 195 ? 4.503 -15.209 -17.744 1.00 62.81 195 GLN A C 1
ATOM 1485 O O . GLN A 1 195 ? 4.250 -14.075 -17.313 1.00 62.81 195 GLN A O 1
ATOM 1490 N N . PRO A 1 196 ? 5.061 -15.417 -18.954 1.00 65.25 196 PRO A N 1
ATOM 1491 C CA . PRO A 1 196 ? 5.149 -14.359 -19.946 1.00 65.25 196 PRO A CA 1
ATOM 1492 C C . PRO A 1 196 ? 3.728 -13.932 -20.301 1.00 65.25 196 PRO A C 1
ATOM 1494 O O . PRO A 1 196 ? 2.860 -14.787 -20.494 1.00 65.25 196 PRO A O 1
ATOM 1497 N N . ILE A 1 197 ? 3.475 -12.628 -20.390 1.00 62.09 197 ILE A N 1
ATOM 1498 C CA . ILE A 1 197 ? 2.201 -12.181 -20.956 1.00 62.09 197 ILE A CA 1
ATOM 1499 C C . ILE A 1 197 ? 2.246 -12.342 -22.481 1.00 62.09 197 ILE A C 1
ATOM 1501 O O . ILE A 1 197 ? 3.257 -11.982 -23.091 1.00 62.09 197 ILE A O 1
ATOM 1505 N N . PRO A 1 198 ? 1.178 -12.875 -23.105 1.00 59.59 198 PRO A N 1
ATOM 1506 C CA . PRO A 1 198 ? 1.083 -12.929 -24.555 1.00 59.59 198 PRO A CA 1
ATOM 1507 C C . PRO A 1 198 ? 1.186 -11.518 -25.145 1.00 59.59 198 PRO A C 1
ATOM 1509 O O . PRO A 1 198 ? 0.577 -10.571 -24.655 1.00 59.59 198 PRO A O 1
ATOM 1512 N N . SER A 1 199 ? 1.970 -11.371 -26.213 1.00 59.94 199 SER A N 1
ATOM 1513 C CA . SER A 1 199 ? 2.230 -10.089 -26.885 1.00 59.94 199 SER A CA 1
ATOM 1514 C C . SER A 1 199 ? 1.005 -9.490 -27.594 1.00 59.94 199 SER A C 1
ATOM 1516 O O . SER A 1 199 ? 1.094 -8.397 -28.148 1.00 59.94 199 SER A O 1
ATOM 1518 N N . THR A 1 200 ? -0.127 -10.194 -27.578 1.00 49.59 200 THR A N 1
ATOM 1519 C CA . THR A 1 200 ? -1.416 -9.797 -28.154 1.00 49.59 200 THR A CA 1
ATOM 1520 C C . THR A 1 200 ? -2.533 -10.235 -27.202 1.00 49.59 200 THR A C 1
ATOM 1522 O O . THR A 1 200 ? -2.473 -11.338 -26.655 1.00 49.59 200 THR A O 1
ATOM 1525 N N . ILE A 1 201 ? -3.499 -9.341 -26.961 1.00 49.22 201 ILE A N 1
ATOM 1526 C CA . ILE A 1 201 ? -4.751 -9.600 -26.228 1.00 49.22 201 ILE A CA 1
ATOM 1527 C C . ILE A 1 201 ? -5.870 -9.659 -27.259 1.00 49.22 201 ILE A C 1
ATOM 1529 O O . ILE A 1 201 ? -5.872 -8.759 -28.131 1.00 49.22 201 ILE A O 1
#

Sequence (201 aa):
GTTLTTKQSSAIWPNNSTFYPCAADASTTFTIVAGYVEGSVRSRVRATPTVYLIWNSNLTVLSTWSYSATNNSWQSRLTYSNSNTRSGQYTMSVKINSDDPTRVLVGMPYLNTVFLFVIGNSGTSLTLASSLGTGNSVGFGKSVTWLTKSQAAILTTTYSANYLTYYSSTVYLYTNLSGSNIPLKPSAVFPNAQQPIPSTI

Organism: NCBI:txid392032

pLDDT: mean 80.64, std 15.63, range [33.03, 98.12]